Protein AF-A0A667WM12-F1 (afdb_monomer_lite)

Secondary structure (DSSP, 8-state):
----EE-SHHHHHHH-TT-STT--HHHHHHHIIIIIEEE-TTS-EEESS-GGGTGGG-EE-S-TT--SSEEEEEE----TTT-GGGGGS-HHHHHHHHHHTSTTS---TTTT-EEEEEEEETTT-EEEEEEEEEB-TTSTT-B-STT-EEEPHHHHHHHH-TT--HHHHHHHTTHHHHHHHHT-HHHHHHHHHHHHHTTS-S---SS-SSHHHHHHHHHHHHHHGGGSSS---------------------------

Structure (mmCIF, N/CA/C/O backbone):
data_AF-A0A667WM12-F1
#
_entry.id   AF-A0A667WM12-F1
#
loop_
_atom_site.group_PDB
_atom_site.id
_atom_site.type_symbol
_atom_site.label_atom_id
_atom_site.label_alt_id
_atom_site.label_comp_id
_atom_site.label_asym_id
_atom_site.label_entity_id
_atom_site.label_seq_id
_atom_site.pdbx_PDB_ins_code
_atom_site.Cartn_x
_atom_site.Cartn_y
_atom_site.Cartn_z
_atom_site.occupancy
_atom_site.B_iso_or_equiv
_atom_site.auth_seq_id
_atom_site.auth_comp_id
_atom_site.auth_asym_id
_atom_site.auth_atom_id
_atom_site.pdbx_PDB_model_num
ATOM 1 N N . MET A 1 1 ? 10.759 -12.864 5.464 1.00 50.34 1 MET A N 1
ATOM 2 C CA . MET A 1 1 ? 10.911 -12.256 6.802 1.00 50.34 1 MET A CA 1
ATOM 3 C C . MET A 1 1 ? 10.414 -10.830 6.685 1.00 50.34 1 MET A C 1
ATOM 5 O O . MET A 1 1 ? 10.682 -10.219 5.665 1.00 50.34 1 MET A O 1
ATOM 9 N N . VAL A 1 2 ? 9.627 -10.354 7.649 1.00 63.41 2 VAL A N 1
ATOM 10 C CA . VAL A 1 2 ? 9.179 -8.954 7.708 1.00 63.41 2 VAL A CA 1
ATOM 11 C C . VAL A 1 2 ? 10.311 -8.162 8.347 1.00 63.41 2 VAL A C 1
ATOM 13 O O . VAL A 1 2 ? 10.732 -8.513 9.447 1.00 63.41 2 VAL A O 1
ATOM 16 N N . GLN A 1 3 ? 10.837 -7.152 7.656 1.00 63.81 3 GLN A N 1
ATOM 17 C CA . GLN A 1 3 ? 12.026 -6.439 8.124 1.00 63.81 3 GLN A CA 1
ATOM 18 C C . GLN A 1 3 ? 11.693 -5.501 9.295 1.00 63.81 3 GLN A C 1
ATOM 20 O O . GLN A 1 3 ? 12.422 -5.446 10.283 1.00 63.81 3 GLN A O 1
ATOM 25 N N . CYS A 1 4 ? 10.563 -4.794 9.205 1.00 82.75 4 CYS A N 1
ATOM 26 C CA . CYS A 1 4 ? 10.023 -3.952 10.272 1.00 82.75 4 CYS A CA 1
ATOM 27 C C . CYS A 1 4 ? 8.549 -3.599 10.009 1.00 82.75 4 CYS A C 1
ATOM 29 O O . CYS A 1 4 ? 8.031 -3.816 8.909 1.00 82.75 4 CYS A O 1
ATOM 31 N N . GLN A 1 5 ? 7.878 -3.048 11.023 1.00 94.12 5 GLN A N 1
ATOM 32 C CA . GLN A 1 5 ? 6.532 -2.495 10.894 1.00 94.12 5 GLN A CA 1
ATOM 33 C C . GLN A 1 5 ? 6.601 -0.977 10.640 1.00 94.12 5 GLN A C 1
ATOM 35 O O . GLN A 1 5 ? 7.230 -0.224 11.392 1.00 94.12 5 GLN A O 1
ATOM 40 N N . LEU A 1 6 ? 5.940 -0.515 9.582 1.00 96.81 6 LEU A N 1
ATOM 41 C CA . LEU A 1 6 ? 5.808 0.890 9.211 1.00 96.81 6 LEU A CA 1
ATOM 42 C C . LEU A 1 6 ? 4.579 1.478 9.904 1.00 96.81 6 LEU A C 1
ATOM 44 O O . LEU A 1 6 ? 3.446 1.112 9.592 1.00 96.81 6 LEU A O 1
ATOM 48 N N . SER A 1 7 ? 4.810 2.406 10.832 1.00 97.19 7 SER A N 1
ATOM 49 C CA . SER A 1 7 ? 3.745 2.993 11.660 1.00 97.19 7 SER A CA 1
ATOM 50 C C . SER A 1 7 ? 3.591 4.499 11.521 1.00 97.19 7 SER A C 1
ATOM 52 O O . SER A 1 7 ? 2.591 5.053 11.969 1.00 97.19 7 SER A O 1
ATOM 54 N N . THR A 1 8 ? 4.549 5.159 10.876 1.00 97.75 8 THR A N 1
ATOM 55 C CA . THR A 1 8 ? 4.556 6.604 10.645 1.00 97.75 8 THR A CA 1
ATOM 56 C C . THR A 1 8 ? 5.011 6.904 9.219 1.00 97.75 8 THR A C 1
ATOM 58 O O . THR A 1 8 ? 5.618 6.060 8.552 1.00 97.75 8 THR A O 1
ATOM 61 N N . LEU A 1 9 ? 4.734 8.124 8.752 1.00 97.94 9 LEU A N 1
ATOM 62 C CA . LEU A 1 9 ? 5.224 8.610 7.459 1.00 97.94 9 LEU A CA 1
ATOM 63 C C . LEU A 1 9 ? 6.762 8.620 7.403 1.00 97.94 9 LEU A C 1
ATOM 65 O O . LEU A 1 9 ? 7.332 8.296 6.368 1.00 97.94 9 LEU A O 1
ATOM 69 N N . GLU A 1 10 ? 7.433 8.896 8.522 1.00 97.19 10 GLU A N 1
ATOM 70 C CA . GLU A 1 10 ? 8.897 8.866 8.631 1.00 97.19 10 GLU A CA 1
ATOM 71 C C . GLU A 1 10 ? 9.466 7.444 8.502 1.00 97.19 10 GLU A C 1
ATOM 73 O O . GLU A 1 10 ? 10.469 7.240 7.816 1.00 97.19 10 GLU A O 1
ATOM 78 N N . HIS A 1 11 ? 8.809 6.431 9.087 1.00 96.56 11 HIS A N 1
ATOM 79 C CA . HIS A 1 11 ? 9.212 5.031 8.897 1.00 96.56 11 HIS A CA 1
ATOM 80 C C . HIS A 1 11 ? 9.092 4.632 7.423 1.00 96.56 11 HIS A C 1
ATOM 82 O O . HIS A 1 11 ? 10.013 4.040 6.860 1.00 96.56 11 HIS A O 1
ATOM 88 N N . LEU A 1 12 ? 7.979 4.999 6.777 1.00 97.38 12 LEU A N 1
ATOM 89 C CA . LEU A 1 12 ? 7.776 4.762 5.349 1.00 97.38 12 LEU A CA 1
ATOM 90 C C . LEU A 1 12 ? 8.846 5.480 4.509 1.00 97.38 12 LEU A C 1
ATOM 92 O O . LEU A 1 12 ? 9.458 4.872 3.631 1.00 97.38 12 LEU A O 1
ATOM 96 N N . GLN A 1 13 ? 9.144 6.741 4.819 1.00 95.94 13 GLN A N 1
ATOM 97 C CA . GLN A 1 13 ? 10.199 7.508 4.158 1.00 95.94 13 GLN A CA 1
ATOM 98 C C . GLN A 1 13 ? 11.601 6.926 4.403 1.00 95.94 13 GLN A C 1
ATOM 100 O O . GLN A 1 13 ? 12.470 7.030 3.540 1.00 95.94 13 GLN A O 1
ATOM 105 N N . SER A 1 14 ? 11.854 6.290 5.537 1.00 94.38 14 SER A N 1
ATOM 106 C CA . SER A 1 14 ? 13.154 5.671 5.811 1.00 94.38 14 SER A CA 1
ATOM 107 C C . SER A 1 14 ? 13.295 4.307 5.130 1.00 94.38 14 SER A C 1
ATOM 109 O O . SER A 1 14 ? 14.393 3.940 4.730 1.00 94.38 14 SER A O 1
ATOM 111 N N . SER A 1 15 ? 12.184 3.591 4.918 1.00 94.56 15 SER A N 1
ATOM 112 C CA . SER A 1 15 ? 12.176 2.255 4.297 1.00 94.56 15 SER A CA 1
ATOM 113 C C . SER A 1 15 ? 12.616 2.225 2.829 1.00 94.56 15 SER A C 1
ATOM 115 O O . SER A 1 15 ? 12.950 1.173 2.306 1.00 94.56 15 SER A O 1
ATOM 117 N N . GLY A 1 16 ? 12.573 3.358 2.123 1.00 93.62 16 GLY A N 1
ATOM 118 C CA . GLY A 1 16 ? 12.861 3.387 0.683 1.00 93.62 16 GLY A CA 1
ATOM 119 C C . GLY A 1 16 ? 11.720 2.885 -0.214 1.00 93.62 16 GLY A C 1
ATOM 120 O O . GLY A 1 16 ? 11.806 3.068 -1.427 1.00 93.62 16 GLY A O 1
ATOM 121 N N . PHE A 1 17 ? 10.634 2.335 0.345 1.00 95.31 17 PHE A N 1
ATOM 122 C CA . PHE A 1 17 ? 9.534 1.763 -0.438 1.00 95.31 17 PHE A CA 1
ATOM 123 C C . PHE A 1 17 ? 8.975 2.741 -1.484 1.00 95.31 17 PHE A C 1
ATOM 125 O O . PHE A 1 17 ? 8.823 3.941 -1.225 1.00 95.31 17 PHE A O 1
ATOM 132 N N . GLY A 1 18 ? 8.693 2.219 -2.684 1.00 94.00 18 GLY A N 1
ATOM 133 C CA . GLY A 1 18 ? 8.166 2.983 -3.811 1.00 94.00 18 GLY A CA 1
ATOM 134 C C . GLY A 1 18 ? 9.090 4.091 -4.322 1.00 94.00 18 GLY A C 1
ATOM 135 O O . GLY A 1 18 ? 8.627 4.968 -5.042 1.00 94.00 18 GLY A O 1
ATOM 136 N N . ARG A 1 19 ? 10.375 4.098 -3.946 1.00 92.69 19 ARG A N 1
ATOM 137 C CA . ARG A 1 19 ? 11.383 5.060 -4.414 1.00 92.69 19 ARG A CA 1
ATOM 138 C C . ARG A 1 19 ? 12.635 4.344 -4.927 1.00 92.69 19 ARG A C 1
ATOM 140 O O . ARG A 1 19 ? 12.909 3.215 -4.522 1.00 92.69 19 ARG A O 1
ATOM 147 N N . PRO A 1 20 ? 13.417 4.992 -5.805 1.00 90.31 20 PRO A N 1
ATOM 148 C CA . PRO A 1 20 ? 13.164 6.291 -6.450 1.00 90.31 20 PRO A CA 1
ATOM 149 C C . PRO A 1 20 ? 12.090 6.206 -7.560 1.00 90.31 20 PRO A C 1
ATOM 151 O O . PRO A 1 20 ? 11.712 5.101 -7.949 1.00 90.31 20 PRO A O 1
ATOM 154 N N . PRO A 1 21 ? 11.610 7.340 -8.116 1.00 85.69 21 PRO A N 1
ATOM 155 C CA . PRO A 1 21 ? 10.862 7.328 -9.378 1.00 85.69 21 PRO A CA 1
ATOM 156 C C . PRO A 1 21 ? 11.654 6.563 -10.451 1.00 85.69 21 PRO A C 1
ATOM 158 O O . PRO A 1 21 ? 12.885 6.663 -10.456 1.00 85.69 21 PRO A O 1
ATOM 161 N N . PRO A 1 22 ? 11.007 5.828 -11.370 1.00 88.44 22 PRO A N 1
ATOM 162 C CA . PRO A 1 22 ? 9.574 5.823 -11.705 1.00 88.44 22 PRO A CA 1
ATOM 163 C C . PRO A 1 22 ? 8.701 4.815 -10.930 1.00 88.44 22 PRO A C 1
ATOM 165 O O . PRO A 1 22 ? 7.579 4.533 -11.345 1.00 88.44 22 PRO A O 1
ATOM 168 N N . ARG A 1 23 ? 9.193 4.252 -9.821 1.00 92.12 23 ARG A N 1
ATOM 169 C CA . ARG A 1 23 ? 8.455 3.278 -9.001 1.00 92.12 23 ARG A CA 1
ATOM 170 C C . ARG A 1 23 ? 7.100 3.804 -8.542 1.00 92.12 23 ARG A C 1
ATOM 172 O O . ARG A 1 23 ? 7.001 4.954 -8.126 1.00 92.12 23 ARG A O 1
ATOM 179 N N . HIS A 1 24 ? 6.071 2.966 -8.591 1.00 95.00 24 HIS A N 1
ATOM 180 C CA . HIS A 1 24 ? 4.692 3.376 -8.314 1.00 95.00 24 HIS A CA 1
ATOM 181 C C . HIS A 1 24 ? 4.210 3.040 -6.893 1.00 95.00 24 HIS A C 1
ATOM 183 O O . HIS A 1 24 ? 3.070 3.345 -6.540 1.00 95.00 24 HIS A O 1
ATOM 189 N N . GLY A 1 25 ? 5.049 2.405 -6.064 1.00 97.06 25 GLY A N 1
ATOM 190 C CA . GLY A 1 25 ? 4.644 1.875 -4.759 1.00 97.06 25 GLY A CA 1
ATOM 191 C C . GLY A 1 25 ? 4.040 2.899 -3.804 1.00 97.06 25 GLY A C 1
ATOM 192 O O . GLY A 1 25 ? 3.052 2.598 -3.137 1.00 97.06 25 GLY A O 1
ATOM 193 N N . LEU A 1 26 ? 4.567 4.127 -3.762 1.00 98.00 26 LEU A N 1
ATOM 194 C CA . LEU A 1 26 ? 4.008 5.176 -2.903 1.00 98.00 26 LEU A CA 1
ATOM 195 C C . LEU A 1 26 ? 2.604 5.580 -3.359 1.00 98.00 26 LEU A C 1
ATOM 197 O O . LEU A 1 26 ? 1.691 5.667 -2.540 1.00 98.00 26 LEU A O 1
ATOM 201 N N . GLN A 1 27 ? 2.412 5.779 -4.661 1.00 98.25 27 GLN A N 1
ATOM 202 C CA . GLN A 1 27 ? 1.109 6.078 -5.248 1.00 98.25 27 GLN A CA 1
ATOM 203 C C . GLN A 1 27 ? 0.116 4.937 -5.012 1.00 98.25 27 GLN A C 1
ATOM 205 O O . GLN A 1 27 ? -1.037 5.194 -4.663 1.00 98.25 27 GLN A O 1
ATOM 210 N N . LEU A 1 28 ? 0.569 3.687 -5.155 1.00 98.62 28 LEU A N 1
ATOM 211 C CA . LEU A 1 28 ? -0.232 2.494 -4.898 1.00 98.62 28 LEU A CA 1
ATOM 212 C C . LEU A 1 28 ? -0.675 2.416 -3.432 1.00 98.62 28 LEU A C 1
ATOM 214 O O . LEU A 1 28 ? -1.854 2.203 -3.171 1.00 98.62 28 LEU A O 1
ATOM 218 N N . LEU A 1 29 ? 0.237 2.629 -2.478 1.00 98.69 29 LEU A N 1
ATOM 219 C CA . LEU A 1 29 ? -0.079 2.614 -1.047 1.00 98.69 29 LEU A CA 1
ATOM 220 C C . LEU A 1 29 ? -1.025 3.751 -0.656 1.00 98.69 29 LEU A C 1
ATOM 222 O O . LEU A 1 29 ? -1.948 3.538 0.128 1.00 98.69 29 LEU A O 1
ATOM 226 N N . PHE A 1 30 ? -0.827 4.940 -1.224 1.00 98.62 30 PHE A N 1
ATOM 227 C CA . PHE A 1 30 ? -1.714 6.077 -1.001 1.00 98.62 30 PHE A CA 1
ATOM 228 C C . PHE A 1 30 ? -3.133 5.792 -1.509 1.00 98.62 30 PHE A C 1
ATOM 230 O O . PHE A 1 30 ? -4.102 5.992 -0.775 1.00 98.62 30 PHE A O 1
ATOM 237 N N . TRP A 1 31 ? -3.258 5.270 -2.736 1.00 98.62 31 TRP A N 1
ATOM 238 C CA . TRP A 1 31 ? -4.541 4.830 -3.287 1.00 98.62 31 TRP A CA 1
ATOM 239 C C . TRP A 1 31 ? -5.181 3.750 -2.414 1.00 98.62 31 TRP A C 1
ATOM 241 O O . TRP A 1 31 ? -6.349 3.873 -2.049 1.00 98.62 31 TRP A O 1
ATOM 251 N N . PHE A 1 32 ? -4.411 2.725 -2.047 1.00 98.69 32 PHE A N 1
ATOM 252 C CA . PHE A 1 32 ? -4.890 1.616 -1.236 1.00 98.69 32 PHE A CA 1
ATOM 253 C C . PHE A 1 32 ? -5.472 2.123 0.087 1.00 98.69 32 PHE A C 1
ATOM 255 O O . PHE A 1 32 ? -6.625 1.840 0.404 1.00 98.69 32 PHE A O 1
ATOM 262 N N . ALA A 1 33 ? -4.717 2.948 0.816 1.00 98.38 33 ALA A N 1
ATOM 263 C CA . ALA A 1 33 ? -5.146 3.482 2.100 1.00 98.38 33 ALA A CA 1
ATOM 264 C C . ALA A 1 33 ? -6.389 4.380 1.992 1.00 98.38 33 ALA A C 1
ATOM 266 O O . ALA A 1 33 ? -7.248 4.312 2.864 1.00 98.38 33 ALA A O 1
ATOM 267 N N . LYS A 1 34 ? -6.507 5.220 0.954 1.00 97.50 34 LYS A N 1
ATOM 268 C CA . LYS A 1 34 ? -7.632 6.168 0.833 1.00 97.50 34 LYS A CA 1
ATOM 269 C C . LYS A 1 34 ? -8.886 5.605 0.163 1.00 97.50 34 LYS A C 1
ATOM 271 O O . LYS A 1 34 ? -9.961 6.155 0.384 1.00 97.50 34 LYS A O 1
ATOM 276 N N . HIS A 1 35 ? -8.760 4.583 -0.680 1.00 96.94 35 HIS A N 1
ATOM 277 C CA . HIS A 1 35 ? -9.855 4.146 -1.557 1.00 96.94 35 HIS A CA 1
ATOM 278 C C . HIS A 1 35 ? -10.141 2.648 -1.528 1.00 96.94 35 HIS A C 1
ATOM 280 O O . HIS A 1 35 ? -11.154 2.229 -2.082 1.00 96.94 35 HIS A O 1
ATOM 286 N N . CYS A 1 36 ? -9.257 1.841 -0.943 1.00 97.38 36 CYS A N 1
ATOM 287 C CA . CYS A 1 36 ? -9.359 0.386 -1.018 1.00 97.38 36 CYS A CA 1
ATOM 288 C C . CYS A 1 36 ? -9.677 -0.282 0.315 1.00 97.38 36 CYS A C 1
ATOM 290 O O . CYS A 1 36 ? -10.117 -1.437 0.336 1.00 97.38 36 CYS A O 1
ATOM 292 N N . VAL A 1 37 ? -9.437 0.429 1.416 1.00 97.81 37 VAL A N 1
ATOM 293 C CA . VAL A 1 37 ? -9.746 -0.030 2.763 1.00 97.81 37 VAL A CA 1
ATOM 294 C C . VAL A 1 37 ? -10.407 1.065 3.583 1.00 97.81 37 VAL A C 1
ATOM 296 O O . VAL A 1 37 ? -10.005 2.229 3.535 1.00 97.81 37 VAL A O 1
ATOM 299 N N . THR A 1 38 ? -11.351 0.647 4.415 1.00 97.44 38 THR A N 1
ATOM 300 C CA . THR A 1 38 ? -11.939 1.456 5.476 1.00 97.44 38 THR A CA 1
ATOM 301 C C . THR A 1 38 ? -11.314 1.053 6.811 1.00 97.44 38 THR A C 1
ATOM 303 O O . THR A 1 38 ? -11.198 -0.135 7.122 1.00 97.44 38 THR A O 1
ATOM 306 N N . LEU A 1 39 ? -10.866 2.046 7.587 1.00 96.62 39 LEU A N 1
ATOM 307 C CA . LEU A 1 39 ? -10.351 1.846 8.941 1.00 96.62 39 LEU A CA 1
ATOM 308 C C . LEU A 1 39 ? -11.471 2.092 9.949 1.00 96.62 39 LEU A C 1
ATOM 310 O O . LEU A 1 39 ? -11.893 3.226 10.166 1.00 96.62 39 LEU A O 1
ATOM 314 N N . GLU A 1 40 ? -11.923 1.017 10.578 1.00 94.69 40 GLU A N 1
ATOM 315 C CA . GLU A 1 40 ? -13.005 1.038 11.553 1.00 94.69 40 GLU A CA 1
ATOM 316 C C . GLU A 1 40 ? -12.548 1.588 12.914 1.00 94.69 40 GLU A C 1
ATOM 318 O O . GLU A 1 40 ? -11.358 1.621 13.249 1.00 94.69 40 GLU A O 1
ATOM 323 N N . PHE A 1 41 ? -13.510 1.975 13.758 1.00 90.06 41 PHE A N 1
ATOM 324 C CA . PHE A 1 41 ? -13.243 2.544 15.090 1.00 90.06 41 PHE A CA 1
ATOM 325 C C . PHE A 1 41 ? -12.436 1.622 16.017 1.00 90.06 41 PHE A C 1
ATOM 327 O O . PHE A 1 41 ? -11.729 2.094 16.905 1.00 90.06 41 PHE A O 1
ATOM 334 N N . ASN A 1 42 ? -12.528 0.308 15.815 1.00 90.88 42 ASN A N 1
ATOM 335 C CA . ASN A 1 42 ? -11.775 -0.704 16.559 1.00 90.88 42 ASN A CA 1
ATOM 336 C C . ASN A 1 42 ? -10.371 -0.973 15.973 1.00 90.88 42 ASN A C 1
ATOM 338 O O . ASN A 1 42 ? -9.740 -1.957 16.353 1.00 90.88 42 ASN A O 1
ATOM 342 N N . ASN A 1 43 ? -9.892 -0.133 15.049 1.00 88.69 43 ASN A N 1
ATOM 343 C CA . ASN A 1 43 ? -8.658 -0.299 14.275 1.00 88.69 43 ASN A CA 1
ATOM 344 C C . ASN A 1 43 ? -8.638 -1.512 13.329 1.00 88.69 43 ASN A C 1
ATOM 346 O O . ASN A 1 43 ? -7.569 -1.840 12.811 1.00 88.69 43 ASN A O 1
ATOM 350 N N . SER A 1 44 ? -9.773 -2.176 13.094 1.00 93.62 44 SER A N 1
ATOM 351 C CA . SER A 1 44 ? -9.854 -3.207 12.057 1.00 93.62 44 SER A CA 1
ATOM 352 C C . SER A 1 44 ? -9.934 -2.568 10.674 1.00 93.62 44 SER A C 1
ATOM 354 O O . SER A 1 44 ? -10.492 -1.483 10.505 1.00 93.62 44 SER A O 1
ATOM 356 N N . LEU A 1 45 ? -9.334 -3.231 9.690 1.00 97.06 45 LEU A N 1
ATOM 357 C CA . LEU A 1 45 ? -9.393 -2.822 8.295 1.00 97.06 45 LEU A CA 1
ATOM 358 C C . LEU A 1 45 ? -10.398 -3.708 7.565 1.00 97.06 45 LEU A C 1
ATOM 360 O O . LEU A 1 45 ? -10.399 -4.926 7.743 1.00 97.06 45 LEU A O 1
ATOM 364 N N . VAL A 1 46 ? -11.226 -3.106 6.722 1.00 96.94 46 VAL A N 1
ATOM 365 C CA . VAL A 1 46 ? -12.163 -3.819 5.847 1.00 96.94 46 VAL A CA 1
ATOM 366 C C . VAL A 1 46 ? -11.885 -3.402 4.413 1.00 96.94 46 VAL A C 1
ATOM 368 O O . VAL A 1 46 ? -11.699 -2.218 4.144 1.00 96.94 46 VAL A O 1
ATOM 371 N N . SER A 1 47 ? -11.799 -4.365 3.493 1.00 96.44 47 SER A N 1
ATOM 372 C CA . SER A 1 47 ? -11.538 -4.063 2.085 1.00 96.44 47 SER A CA 1
ATOM 373 C C . SER A 1 47 ? -12.808 -3.678 1.326 1.00 96.44 47 SER A C 1
ATOM 375 O O . SER A 1 47 ? -13.769 -4.447 1.272 1.00 96.44 47 SER A O 1
ATOM 377 N N . ASP A 1 48 ? -12.748 -2.533 0.648 1.00 96.06 48 ASP A N 1
ATOM 378 C CA . ASP A 1 48 ? -13.792 -2.016 -0.245 1.00 96.06 48 ASP A CA 1
ATOM 379 C C . ASP A 1 48 ? -13.561 -2.418 -1.715 1.00 96.06 48 ASP A C 1
ATOM 38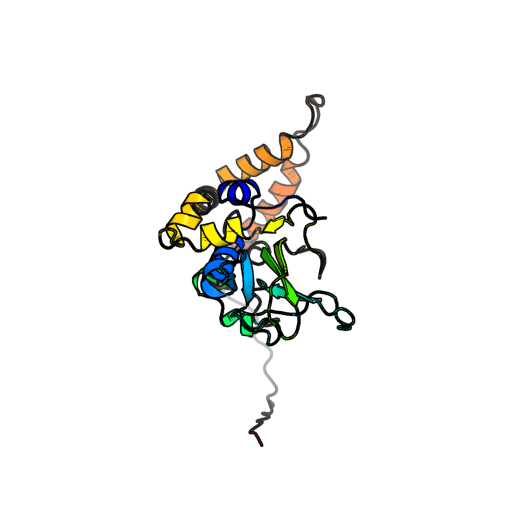1 O O . ASP A 1 48 ? -14.471 -2.374 -2.543 1.00 96.06 48 ASP A O 1
ATOM 385 N N . CYS A 1 49 ? -12.345 -2.859 -2.050 1.00 93.75 49 CYS A N 1
ATOM 386 C CA . CYS A 1 49 ? -11.931 -3.176 -3.419 1.00 93.75 49 CYS A CA 1
ATOM 387 C C . CYS A 1 49 ? -12.422 -4.517 -3.967 1.00 93.75 49 CYS A C 1
ATOM 389 O O . CYS A 1 49 ? -12.284 -4.732 -5.164 1.00 93.75 49 CYS A O 1
ATOM 391 N N . GLN A 1 50 ? -12.957 -5.419 -3.141 1.00 92.88 50 GLN A N 1
ATOM 392 C CA . GLN A 1 50 ? -13.305 -6.798 -3.535 1.00 92.88 50 GLN A CA 1
ATOM 393 C C . GLN A 1 50 ? -12.121 -7.576 -4.162 1.00 92.88 50 GLN A C 1
ATOM 395 O O . GLN A 1 50 ? -12.178 -7.948 -5.340 1.00 92.88 50 GLN A O 1
ATOM 400 N N . PRO A 1 51 ? -11.028 -7.815 -3.409 1.00 94.19 51 PRO A N 1
ATOM 401 C CA . PRO A 1 51 ? -9.845 -8.528 -3.903 1.00 94.19 51 PRO A CA 1
ATOM 402 C C . PRO A 1 51 ? -10.158 -9.908 -4.496 1.00 94.19 51 PRO A C 1
ATOM 404 O O . PRO A 1 51 ? -9.530 -10.321 -5.468 1.00 94.19 51 PRO A O 1
ATOM 407 N N . GLU A 1 52 ? -11.167 -10.593 -3.953 1.00 92.12 52 GLU A N 1
ATOM 408 C CA . GLU A 1 52 ? -11.625 -11.907 -4.404 1.00 92.12 52 GLU A CA 1
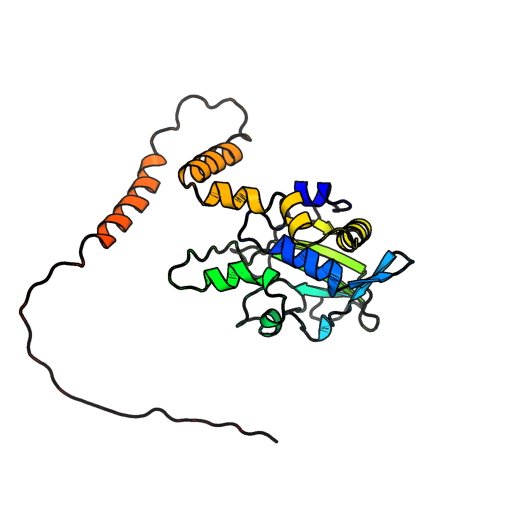ATOM 409 C C . GLU A 1 52 ? -12.159 -11.917 -5.844 1.00 92.12 52 GLU A C 1
ATOM 411 O O . GLU A 1 52 ? -12.096 -12.944 -6.513 1.00 92.12 52 GLU A O 1
ATOM 416 N N . ASN A 1 53 ? -12.620 -10.766 -6.343 1.00 93.19 53 ASN A N 1
ATOM 417 C CA . ASN A 1 53 ? -13.128 -10.605 -7.707 1.00 93.19 53 ASN A CA 1
ATOM 418 C C . ASN A 1 53 ? -12.036 -10.159 -8.695 1.00 93.19 53 ASN A C 1
ATOM 420 O O . ASN A 1 53 ? -12.322 -9.882 -9.858 1.00 93.19 53 ASN A O 1
ATOM 424 N N . GLY A 1 54 ? -10.789 -10.029 -8.233 1.00 94.25 54 GLY A N 1
ATOM 425 C CA . GLY A 1 54 ? -9.661 -9.566 -9.037 1.00 94.25 54 GLY A CA 1
ATOM 426 C C . GLY A 1 54 ? -9.732 -8.097 -9.463 1.00 94.25 54 GLY A C 1
ATOM 427 O O . GLY A 1 54 ? -8.997 -7.665 -10.355 1.00 94.25 54 GLY A O 1
ATOM 428 N N . CYS A 1 55 ? -10.604 -7.305 -8.833 1.00 96.62 55 CYS A N 1
ATOM 429 C CA . CYS A 1 55 ? -10.713 -5.865 -9.056 1.00 96.62 55 CYS A CA 1
ATOM 430 C C . CYS A 1 55 ? -9.344 -5.185 -8.942 1.00 96.62 55 CYS A C 1
ATOM 432 O O . CYS A 1 55 ? -8.506 -5.603 -8.152 1.00 96.62 55 CYS A O 1
ATOM 434 N N . TYR A 1 56 ? -9.093 -4.138 -9.729 1.00 97.75 56 TYR A N 1
ATOM 435 C CA . TYR A 1 56 ? -7.817 -3.399 -9.725 1.00 97.75 56 TYR A CA 1
ATOM 436 C C . TYR A 1 56 ? -6.552 -4.251 -9.973 1.00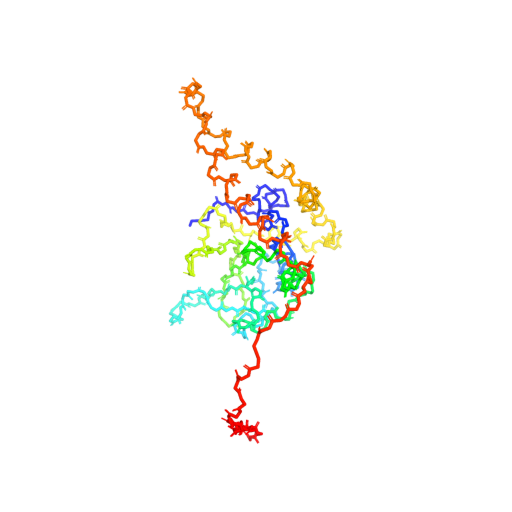 97.75 56 TYR A C 1
ATOM 438 O O . TYR A 1 56 ? -5.442 -3.769 -9.757 1.00 97.75 56 TYR A O 1
ATOM 446 N N . GLY A 1 57 ? -6.702 -5.502 -10.427 1.00 96.44 57 GLY A N 1
ATOM 447 C CA . GLY A 1 57 ? -5.594 -6.435 -10.633 1.00 96.44 57 GLY A CA 1
ATOM 448 C C . GLY A 1 57 ? -5.213 -7.252 -9.397 1.00 96.44 57 GLY A C 1
ATOM 449 O O . GLY A 1 57 ? -4.127 -7.841 -9.374 1.00 96.44 57 GLY A O 1
ATOM 450 N N . PHE A 1 58 ? -6.075 -7.297 -8.374 1.00 96.75 58 PHE A N 1
ATOM 451 C CA . PHE A 1 58 ? -5.892 -8.223 -7.261 1.00 96.75 58 PHE A CA 1
ATOM 452 C C . PHE A 1 58 ? -5.843 -9.676 -7.760 1.00 96.75 58 PHE A C 1
ATOM 454 O O . PHE A 1 58 ? -6.545 -10.058 -8.694 1.00 96.75 58 PHE A O 1
ATOM 461 N N . HIS A 1 59 ? -5.007 -10.501 -7.142 1.00 93.81 59 HIS A N 1
ATOM 462 C CA . HIS A 1 59 ? -4.960 -11.939 -7.404 1.00 93.81 59 HIS A CA 1
ATOM 463 C C . HIS A 1 59 ? -4.470 -12.702 -6.177 1.00 93.81 59 HIS A C 1
ATOM 465 O O . HIS A 1 59 ? -3.795 -12.139 -5.314 1.00 93.81 59 HIS A O 1
ATOM 471 N N . LEU A 1 60 ? -4.828 -13.984 -6.101 1.00 91.38 60 LEU A N 1
ATOM 472 C CA . LEU A 1 60 ? -4.414 -14.875 -5.020 1.00 91.38 60 LEU A CA 1
ATOM 473 C C . LEU A 1 60 ? -2.888 -15.024 -4.990 1.00 91.38 60 LEU A C 1
ATOM 475 O O . LEU A 1 60 ? -2.241 -15.270 -6.008 1.00 91.38 60 LEU A O 1
ATOM 479 N N . PHE A 1 61 ? -2.326 -14.905 -3.794 1.00 85.75 61 PHE A N 1
ATOM 480 C CA . PHE A 1 61 ? -0.914 -15.085 -3.505 1.00 85.75 61 PHE A CA 1
ATOM 481 C C . PHE A 1 61 ? -0.750 -16.111 -2.381 1.00 85.75 61 PHE A C 1
ATOM 483 O O . PHE A 1 61 ? -0.837 -15.780 -1.209 1.00 85.75 61 PHE A O 1
ATOM 490 N N . GLY A 1 62 ? -0.476 -17.371 -2.714 1.00 78.19 62 GLY A N 1
ATOM 491 C CA . GLY A 1 62 ? -0.413 -18.428 -1.698 1.00 78.19 62 GLY A CA 1
ATOM 492 C C . GLY A 1 62 ? -1.796 -18.815 -1.157 1.00 78.19 62 GLY A C 1
ATOM 493 O O . GLY A 1 62 ? -2.815 -18.320 -1.628 1.00 78.19 62 GLY A O 1
ATOM 494 N N . ASN A 1 63 ? -1.824 -19.776 -0.223 1.00 71.50 63 ASN A N 1
ATOM 495 C CA . ASN A 1 63 ? -3.045 -20.485 0.208 1.00 71.50 63 ASN A CA 1
ATOM 496 C C . ASN A 1 63 ? -3.963 -20.870 -0.977 1.00 71.50 63 ASN A C 1
ATOM 498 O O . ASN A 1 63 ? -5.177 -20.719 -0.914 1.00 71.50 63 ASN A O 1
ATOM 502 N N . ILE A 1 64 ? -3.357 -21.337 -2.076 1.00 70.25 64 ILE A N 1
ATOM 503 C CA . ILE A 1 64 ? -4.033 -21.591 -3.363 1.00 70.25 64 ILE A CA 1
ATOM 504 C C . ILE A 1 64 ? -5.096 -22.687 -3.224 1.00 70.25 64 ILE A C 1
ATOM 506 O O . ILE A 1 64 ? -6.103 -22.674 -3.916 1.00 70.25 64 ILE A O 1
ATOM 510 N N . GLU A 1 65 ? -4.869 -23.630 -2.313 1.00 70.69 65 GLU A N 1
ATOM 511 C CA . GLU A 1 65 ? -5.798 -24.719 -2.011 1.00 70.69 65 GLU A CA 1
ATOM 512 C C . GLU A 1 65 ? -6.967 -24.272 -1.110 1.00 70.69 65 GLU A C 1
ATOM 514 O O . GLU A 1 65 ? -7.806 -25.096 -0.761 1.00 70.69 65 GLU A O 1
ATOM 519 N N . GLU A 1 66 ? -7.003 -22.994 -0.699 1.00 68.12 66 GLU A N 1
ATOM 520 C CA . GLU A 1 66 ? -8.027 -22.386 0.170 1.00 68.12 66 GLU A CA 1
ATOM 521 C C . GLU A 1 66 ? -8.254 -23.147 1.490 1.00 68.12 66 GLU A C 1
ATOM 523 O O . GLU A 1 66 ? -9.294 -23.036 2.137 1.00 68.12 66 GLU A O 1
ATOM 528 N N . LEU A 1 67 ? -7.250 -23.916 1.926 1.00 73.00 67 LEU A N 1
ATOM 529 C CA . LEU A 1 67 ? -7.339 -24.764 3.117 1.00 73.00 67 LEU A CA 1
ATOM 530 C C . LEU A 1 67 ? -7.422 -23.948 4.406 1.00 73.00 67 LEU A C 1
ATOM 532 O O . LEU A 1 67 ? -7.934 -24.428 5.419 1.00 73.00 67 LEU A O 1
ATOM 536 N N . LEU A 1 68 ? -6.888 -22.726 4.386 1.00 76.69 68 LEU A N 1
ATOM 537 C CA . LEU A 1 68 ? -6.949 -21.808 5.515 1.00 76.69 68 LEU A CA 1
ATOM 538 C C . LEU A 1 68 ? -8.076 -20.784 5.319 1.00 76.69 68 LEU A C 1
ATOM 540 O O . LEU A 1 68 ? -8.259 -20.287 4.209 1.00 76.69 68 LEU A O 1
ATOM 544 N N . PRO A 1 69 ? -8.768 -20.372 6.401 1.00 76.94 69 PRO A N 1
ATOM 545 C CA . PRO A 1 69 ? -9.834 -19.361 6.344 1.00 76.94 69 PRO A CA 1
ATOM 546 C C . PRO A 1 69 ? -9.330 -17.951 5.976 1.00 76.94 69 PRO A C 1
ATOM 548 O O . PRO A 1 69 ? -10.125 -17.020 5.824 1.00 76.94 69 PRO A O 1
ATOM 551 N N . LEU A 1 70 ? -8.009 -17.790 5.882 1.00 85.19 70 LEU A N 1
ATOM 552 C CA . LEU A 1 70 ? -7.316 -16.565 5.524 1.00 85.19 70 LEU A CA 1
ATOM 553 C C . LEU A 1 70 ? -6.707 -16.732 4.130 1.00 85.19 70 LEU A C 1
ATOM 555 O O . LEU A 1 70 ? -5.828 -17.570 3.928 1.00 85.19 70 LEU A O 1
ATOM 559 N N . ALA A 1 71 ? -7.163 -15.929 3.177 1.00 90.75 71 ALA A N 1
ATOM 560 C CA . ALA A 1 71 ? -6.596 -15.871 1.838 1.00 90.75 71 ALA A CA 1
ATOM 561 C C . ALA A 1 71 ? -5.661 -14.667 1.732 1.00 90.75 71 ALA A C 1
ATOM 563 O O . ALA A 1 71 ? -5.904 -13.622 2.331 1.00 90.75 71 ALA A O 1
ATOM 564 N N . TYR A 1 72 ? -4.586 -14.806 0.970 1.00 92.88 72 TYR A N 1
ATOM 565 C CA . TYR A 1 72 ? -3.656 -13.713 0.729 1.00 92.88 72 TYR A CA 1
ATOM 566 C C . TYR A 1 72 ? -3.859 -13.216 -0.695 1.00 92.88 72 TYR A C 1
ATOM 568 O O . TYR A 1 72 ? -3.866 -14.006 -1.637 1.00 92.88 72 TYR A O 1
ATOM 576 N N . TYR A 1 73 ? -4.028 -11.909 -0.845 1.00 94.62 73 TYR A N 1
ATOM 577 C CA . TYR A 1 73 ? -4.209 -11.260 -2.137 1.00 94.62 73 TYR A CA 1
ATOM 578 C C . TYR A 1 73 ? -3.102 -10.251 -2.375 1.00 94.62 73 TYR A C 1
ATOM 580 O O . TYR A 1 73 ? -2.636 -9.591 -1.448 1.00 94.62 73 TYR A O 1
ATOM 588 N N . LEU A 1 74 ? -2.706 -10.115 -3.631 1.00 95.00 74 LEU A N 1
ATOM 589 C CA . LEU A 1 74 ? -1.654 -9.216 -4.068 1.00 95.00 74 LEU A CA 1
ATOM 590 C C . LEU A 1 74 ? -2.192 -8.231 -5.106 1.00 95.00 74 LEU A C 1
ATOM 592 O O . LEU A 1 74 ? -2.945 -8.629 -5.988 1.00 95.00 74 LEU A O 1
ATOM 596 N N . VAL A 1 75 ? -1.757 -6.970 -5.038 1.00 97.38 75 VAL A N 1
ATOM 597 C CA . VAL A 1 75 ? -1.996 -5.928 -6.055 1.00 97.38 75 VAL A CA 1
ATOM 598 C C . VAL A 1 75 ? -0.718 -5.141 -6.347 1.00 97.38 75 VAL A C 1
ATOM 600 O O . VAL A 1 75 ? 0.226 -5.143 -5.554 1.00 97.38 75 VAL A O 1
ATOM 603 N N . GLY A 1 76 ? -0.682 -4.463 -7.495 1.00 95.56 76 GLY A N 1
ATOM 604 C CA . GLY A 1 76 ? 0.434 -3.605 -7.912 1.00 95.56 76 GLY A CA 1
ATOM 605 C C . GLY A 1 76 ? 1.186 -4.104 -9.141 1.00 95.56 76 GLY A C 1
ATOM 606 O O . GLY A 1 76 ? 2.117 -3.451 -9.585 1.00 95.56 76 GLY A O 1
ATOM 607 N N . ASN A 1 77 ? 0.800 -5.239 -9.732 1.00 93.75 77 ASN A N 1
ATOM 608 C CA . ASN A 1 77 ? 1.314 -5.579 -11.055 1.00 93.75 77 ASN A CA 1
ATOM 609 C C . ASN A 1 77 ? 0.546 -4.791 -12.124 1.00 93.75 77 ASN A C 1
ATOM 611 O O . ASN A 1 77 ? -0.625 -5.062 -12.386 1.00 93.75 77 ASN A O 1
ATOM 615 N N . LEU A 1 78 ? 1.220 -3.830 -12.747 1.00 93.06 78 LEU A N 1
ATOM 616 C CA . LEU A 1 78 ? 0.639 -2.927 -13.738 1.00 93.06 78 LEU A CA 1
ATOM 617 C C . LEU A 1 78 ? 0.520 -3.533 -15.145 1.00 93.06 78 LEU A C 1
ATOM 619 O O . LEU A 1 78 ? -0.050 -2.896 -16.028 1.00 93.06 78 LEU A O 1
ATOM 623 N N . ASN A 1 79 ? 1.024 -4.752 -15.366 1.00 89.12 79 ASN A N 1
ATOM 624 C CA . ASN A 1 79 ? 0.901 -5.433 -16.650 1.00 89.12 79 ASN A CA 1
ATOM 625 C C . ASN A 1 79 ? -0.563 -5.839 -16.901 1.00 89.12 79 ASN A C 1
ATOM 627 O O . ASN A 1 79 ? -1.052 -6.823 -16.342 1.00 89.12 79 ASN A O 1
ATOM 631 N N . THR A 1 80 ? -1.238 -5.103 -17.784 1.00 90.25 80 THR A N 1
ATOM 632 C CA . THR A 1 80 ? -2.644 -5.319 -18.151 1.00 90.25 80 THR A CA 1
ATOM 633 C C . THR A 1 80 ? -2.877 -6.522 -19.060 1.00 90.25 80 THR A C 1
ATOM 635 O O . THR A 1 80 ? -4.014 -6.954 -19.200 1.00 90.25 80 THR A O 1
ATOM 638 N N . GLU A 1 81 ? -1.839 -7.084 -19.681 1.00 89.44 81 GLU A N 1
ATOM 639 C CA . GLU A 1 81 ? -1.969 -8.351 -20.412 1.00 89.44 81 GLU A CA 1
ATOM 640 C C . GLU A 1 81 ? -2.135 -9.518 -19.434 1.00 89.44 81 GLU A C 1
ATOM 642 O O . GLU A 1 81 ? -2.941 -10.414 -19.662 1.00 89.44 81 GLU A O 1
ATOM 647 N N . THR A 1 82 ? -1.395 -9.486 -18.318 1.00 89.12 82 THR A N 1
ATOM 648 C CA . THR A 1 82 ? -1.487 -10.517 -17.269 1.00 89.12 82 THR A CA 1
ATOM 649 C C . THR A 1 82 ? -2.656 -10.256 -16.320 1.00 89.12 82 THR A C 1
ATOM 651 O O . THR A 1 82 ? -3.380 -11.181 -15.962 1.00 89.12 82 THR A O 1
ATOM 654 N N . TYR A 1 83 ? -2.861 -8.996 -15.927 1.00 92.50 83 TYR A N 1
ATOM 655 C CA . TYR A 1 83 ? -3.911 -8.572 -15.002 1.00 92.50 83 TYR A CA 1
ATOM 656 C C . TYR A 1 83 ? -4.732 -7.432 -15.622 1.00 92.50 83 TYR A C 1
ATOM 658 O O . TYR A 1 83 ? -4.496 -6.262 -15.316 1.00 92.50 83 TYR A O 1
ATOM 666 N N . PRO A 1 84 ? -5.722 -7.735 -16.485 1.00 94.44 84 PRO A N 1
ATOM 667 C CA . PRO A 1 84 ? -6.490 -6.712 -17.205 1.00 94.44 84 PRO A CA 1
ATOM 668 C C . PRO A 1 84 ? -7.144 -5.667 -16.298 1.00 94.44 84 PRO A C 1
ATOM 670 O O . PRO A 1 84 ? -7.162 -4.480 -16.620 1.00 94.44 84 PRO A O 1
ATOM 673 N N . ALA A 1 85 ? -7.615 -6.083 -15.121 1.00 96.69 85 ALA A N 1
ATOM 674 C CA . ALA A 1 85 ? -8.236 -5.195 -14.145 1.00 96.69 85 ALA A CA 1
ATOM 675 C C . ALA A 1 85 ? -7.268 -4.160 -13.537 1.00 96.69 85 ALA A C 1
ATOM 677 O O . ALA A 1 85 ? -7.741 -3.165 -12.986 1.00 96.69 85 ALA A O 1
ATOM 678 N N . SER A 1 86 ? -5.944 -4.315 -13.681 1.00 95.12 86 SER A N 1
ATOM 679 C CA . SER A 1 86 ? -4.965 -3.280 -13.308 1.00 95.12 86 SER A CA 1
ATOM 680 C C . SER A 1 86 ? -5.154 -1.983 -14.103 1.00 95.12 86 SER A C 1
ATOM 682 O O . SER A 1 86 ? -4.756 -0.918 -13.637 1.00 95.12 86 SER A O 1
ATOM 684 N N . ALA A 1 87 ? -5.828 -2.032 -15.261 1.00 93.88 87 ALA A N 1
ATOM 685 C CA . ALA A 1 87 ? -6.228 -0.841 -16.011 1.00 93.88 87 ALA A CA 1
ATOM 686 C C . ALA A 1 87 ? -7.191 0.075 -15.228 1.00 93.88 87 ALA A C 1
ATOM 688 O O . ALA A 1 87 ? -7.278 1.265 -15.527 1.00 93.88 87 ALA A O 1
ATOM 689 N N . ASN A 1 88 ? -7.882 -0.462 -14.214 1.00 96.69 88 ASN A N 1
ATOM 690 C CA . ASN A 1 88 ? -8.811 0.285 -13.365 1.00 96.69 88 ASN A CA 1
ATOM 691 C C . ASN A 1 88 ? -8.113 1.015 -12.206 1.00 96.69 88 ASN A C 1
ATOM 693 O O . ASN A 1 88 ? -8.768 1.763 -11.479 1.00 96.69 88 ASN A O 1
ATOM 697 N N . LEU A 1 89 ? -6.804 0.812 -12.003 1.00 97.62 89 LEU A N 1
ATOM 698 C CA . LEU A 1 89 ? -6.039 1.605 -11.041 1.00 97.62 89 LEU A CA 1
ATOM 699 C C . LEU A 1 89 ? -6.035 3.088 -11.456 1.00 97.62 89 LEU A C 1
ATOM 701 O O . LEU A 1 89 ? -6.020 3.398 -12.654 1.00 97.62 89 LEU A O 1
ATOM 705 N N . PRO A 1 90 ? -6.013 4.030 -10.494 1.00 97.44 90 PRO A N 1
ATOM 706 C CA . PRO A 1 90 ? -5.988 5.449 -10.818 1.00 97.44 90 PRO A CA 1
ATOM 707 C C . PRO A 1 90 ? -4.820 5.816 -11.732 1.00 97.44 90 PRO A C 1
ATOM 709 O O . PRO A 1 90 ? -3.717 5.280 -11.609 1.00 97.44 90 PRO A O 1
ATOM 712 N N . ALA A 1 91 ? -5.038 6.802 -12.607 1.00 95.25 91 ALA A N 1
ATOM 713 C CA . ALA A 1 91 ? -4.032 7.224 -13.578 1.00 95.25 91 ALA A CA 1
ATOM 714 C C . ALA A 1 91 ? -2.680 7.552 -12.925 1.00 95.25 91 ALA A C 1
ATOM 716 O O . ALA A 1 91 ? -1.662 7.081 -13.422 1.00 95.25 91 ALA A O 1
ATOM 717 N N . TYR A 1 92 ? -2.682 8.237 -11.775 1.00 95.06 92 TYR A N 1
ATOM 718 C CA . TYR A 1 92 ? -1.472 8.607 -11.030 1.00 95.06 92 TYR A CA 1
ATOM 719 C C . TYR A 1 92 ? -0.678 7.410 -10.473 1.00 95.06 92 TYR A C 1
ATOM 721 O O . TYR A 1 92 ? 0.504 7.552 -10.182 1.00 95.06 92 TYR A O 1
ATOM 729 N N . VAL A 1 93 ? -1.295 6.232 -10.321 1.00 96.69 93 VAL A N 1
ATOM 730 C CA . VAL A 1 93 ? -0.589 4.995 -9.938 1.00 96.69 93 VAL A CA 1
ATOM 731 C C . VAL A 1 93 ? 0.150 4.421 -11.144 1.00 96.69 93 VAL A C 1
ATOM 733 O O . VAL A 1 93 ? 1.265 3.933 -11.031 1.00 96.69 93 VAL A O 1
ATOM 736 N N . THR A 1 94 ? -0.461 4.503 -12.323 1.00 92.44 94 THR A N 1
ATOM 737 C CA . THR A 1 94 ? 0.041 3.848 -13.542 1.00 92.44 94 THR A CA 1
ATOM 738 C C . THR A 1 94 ? 0.814 4.775 -14.484 1.00 92.44 94 THR A C 1
ATOM 740 O O . THR A 1 94 ? 1.278 4.332 -15.530 1.00 92.44 94 THR A O 1
ATOM 743 N N . GLU A 1 95 ? 0.914 6.064 -14.155 1.00 87.50 95 GLU A N 1
ATOM 744 C CA . GLU A 1 95 ? 1.362 7.128 -15.060 1.00 87.50 95 GLU A CA 1
ATOM 745 C C . GLU A 1 95 ? 2.728 6.825 -15.678 1.00 87.50 95 GLU A C 1
ATOM 747 O O . GLU A 1 95 ? 2.848 6.747 -16.901 1.00 87.50 95 GLU A O 1
ATOM 752 N N . TYR A 1 96 ? 3.738 6.570 -14.842 1.00 82.19 96 TYR A N 1
ATOM 753 C CA . TYR A 1 96 ? 5.088 6.291 -15.328 1.00 82.19 96 TYR A CA 1
ATOM 754 C C . TYR A 1 96 ? 5.177 4.997 -16.137 1.00 82.19 96 TYR A C 1
ATOM 756 O O . TYR A 1 96 ? 5.886 4.972 -17.137 1.00 82.19 96 TYR A O 1
ATOM 764 N N . TYR A 1 97 ? 4.413 3.970 -15.762 1.00 82.81 97 TYR A N 1
ATOM 765 C CA . TYR A 1 97 ? 4.366 2.704 -16.493 1.00 82.81 97 TYR A CA 1
ATOM 766 C C . TYR A 1 97 ? 3.738 2.859 -17.888 1.00 82.81 97 TYR A C 1
ATOM 768 O O . TYR A 1 97 ? 4.178 2.268 -18.866 1.00 82.81 97 TYR A O 1
ATOM 776 N N . ARG A 1 98 ? 2.714 3.709 -18.036 1.00 74.81 98 ARG A N 1
ATOM 777 C CA . ARG A 1 98 ? 2.147 3.992 -19.366 1.00 74.81 98 ARG A CA 1
ATOM 778 C C . ARG A 1 98 ? 3.103 4.801 -20.231 1.00 74.81 98 ARG A C 1
ATOM 780 O O . ARG A 1 98 ? 3.193 4.548 -21.428 1.00 74.81 98 ARG A O 1
ATOM 787 N N . LEU A 1 99 ? 3.807 5.763 -19.634 1.00 66.94 99 LEU A N 1
ATOM 788 C CA . LEU A 1 99 ? 4.837 6.536 -20.329 1.00 66.94 99 LEU A CA 1
ATOM 789 C C . LEU A 1 99 ? 6.006 5.646 -20.771 1.00 66.94 99 LEU A C 1
ATOM 791 O O . LEU A 1 99 ? 6.576 5.899 -21.829 1.00 66.94 99 LEU A O 1
ATOM 795 N N . SER A 1 100 ? 6.324 4.609 -19.989 1.00 61.78 100 SER A N 1
ATOM 796 C CA . SER A 1 100 ? 7.403 3.656 -20.255 1.00 61.78 100 SER A CA 1
ATOM 797 C C . SER A 1 100 ? 7.069 2.610 -21.337 1.00 61.78 100 SER A C 1
ATOM 799 O O . SER A 1 100 ? 7.966 1.969 -21.880 1.00 61.78 100 SER A O 1
ATOM 801 N N . ASN A 1 101 ? 5.790 2.479 -21.710 1.00 58.62 101 ASN A N 1
ATOM 802 C CA . ASN A 1 101 ? 5.325 1.674 -22.848 1.00 58.62 101 ASN A CA 1
ATOM 803 C C . ASN A 1 101 ? 5.402 2.426 -24.194 1.00 58.62 101 ASN A C 1
ATOM 805 O O . ASN A 1 101 ? 4.953 1.919 -25.223 1.00 58.62 101 ASN A O 1
ATOM 809 N N . ASN A 1 102 ? 5.971 3.637 -24.211 1.00 56.41 102 ASN A N 1
ATOM 810 C CA . ASN A 1 102 ? 6.378 4.301 -25.444 1.00 56.41 102 ASN A CA 1
ATOM 811 C C . ASN A 1 102 ? 7.679 3.643 -25.960 1.00 56.41 102 ASN A C 1
ATOM 813 O O . ASN A 1 102 ? 8.641 3.579 -25.191 1.00 56.41 102 ASN A O 1
ATOM 817 N N . PRO A 1 103 ? 7.757 3.198 -27.230 1.00 52.25 103 PRO A N 1
ATOM 818 C CA . PRO A 1 103 ? 8.962 2.583 -27.800 1.00 52.25 103 PRO A CA 1
ATOM 819 C C . PRO A 1 103 ? 10.227 3.459 -27.728 1.00 52.25 103 PRO A C 1
ATOM 821 O O . PRO A 1 103 ? 11.330 2.917 -27.764 1.00 52.25 103 PRO A O 1
ATOM 824 N N . ASP A 1 104 ? 10.083 4.781 -27.578 1.00 50.44 104 ASP A N 1
ATOM 825 C CA . ASP A 1 104 ? 11.201 5.725 -27.414 1.00 50.44 104 ASP A CA 1
ATOM 826 C C . ASP A 1 104 ? 11.578 5.992 -25.945 1.00 50.44 104 ASP A C 1
ATOM 828 O O . ASP A 1 104 ? 12.553 6.691 -25.654 1.00 50.44 104 ASP A O 1
ATOM 832 N N . SER A 1 105 ? 10.801 5.475 -24.993 1.00 52.25 105 SER A N 1
ATOM 833 C CA . SER A 1 105 ? 11.077 5.637 -23.569 1.00 52.25 105 SER A CA 1
ATOM 834 C C . SER A 1 105 ? 12.010 4.540 -23.063 1.00 52.25 105 SER A C 1
ATOM 836 O O . SER A 1 105 ? 11.969 3.391 -23.503 1.00 52.25 105 SER A O 1
ATOM 838 N N . VAL A 1 106 ? 12.865 4.881 -22.099 1.00 51.62 106 VAL A N 1
ATOM 839 C CA . VAL A 1 106 ? 13.610 3.869 -21.349 1.00 51.62 106 VAL A CA 1
ATOM 840 C C . VAL A 1 106 ? 12.604 3.152 -20.451 1.00 51.62 106 VAL A C 1
ATOM 842 O O . VAL A 1 106 ? 12.335 3.609 -19.341 1.00 51.62 106 VAL A O 1
ATOM 845 N N . THR A 1 107 ? 12.035 2.041 -20.924 1.00 52.06 107 THR A N 1
ATOM 846 C CA . THR A 1 107 ? 11.287 1.121 -20.066 1.00 52.06 107 THR A CA 1
ATOM 847 C C . THR A 1 107 ? 12.235 0.604 -18.994 1.00 52.06 107 THR A C 1
ATOM 849 O O . THR A 1 107 ? 13.147 -0.180 -19.265 1.00 52.06 107 THR A O 1
ATOM 852 N N . THR A 1 108 ? 12.076 1.081 -17.762 1.00 59.09 108 THR A N 1
ATOM 853 C CA . THR A 1 108 ? 12.861 0.570 -16.645 1.00 59.09 108 THR A CA 1
ATOM 854 C C . THR A 1 108 ? 12.125 -0.617 -16.057 1.00 59.09 108 THR A C 1
ATOM 856 O O . THR A 1 108 ? 11.023 -0.439 -15.556 1.00 59.09 108 THR A O 1
ATOM 859 N N . LEU A 1 109 ? 12.766 -1.787 -15.999 1.00 63.91 109 LEU A N 1
ATOM 860 C CA . LEU A 1 109 ? 12.250 -2.977 -15.294 1.00 63.91 109 LEU A CA 1
ATOM 861 C C . LEU A 1 109 ? 11.851 -2.703 -13.825 1.00 63.91 109 LEU A C 1
ATOM 863 O O . LEU A 1 109 ? 11.213 -3.531 -13.183 1.00 63.91 109 LEU A O 1
ATOM 867 N N . TYR A 1 110 ? 12.244 -1.541 -13.300 1.00 73.94 110 TYR A N 1
ATOM 868 C CA . TYR A 1 110 ? 12.031 -1.089 -11.938 1.00 73.94 110 TYR A CA 1
ATOM 869 C C . TYR A 1 110 ? 10.687 -0.374 -11.702 1.00 73.94 110 TYR A C 1
ATOM 871 O O . TYR A 1 110 ? 10.308 -0.214 -10.548 1.00 73.94 110 TYR A O 1
ATOM 879 N N . ASP A 1 111 ? 9.957 0.070 -12.735 1.00 82.25 111 ASP A N 1
ATOM 880 C CA . ASP A 1 111 ? 8.720 0.858 -12.554 1.00 82.25 111 ASP A CA 1
ATOM 881 C C . ASP A 1 111 ? 7.543 0.028 -12.012 1.00 82.25 111 ASP A C 1
ATOM 883 O O . ASP A 1 111 ? 6.701 0.546 -11.280 1.00 82.25 111 ASP A O 1
ATOM 887 N N . ASN A 1 112 ? 7.527 -1.273 -12.300 1.00 89.44 112 ASN A N 1
ATOM 888 C CA . ASN A 1 112 ? 6.480 -2.219 -11.933 1.00 89.44 112 ASN A CA 1
ATOM 889 C C . ASN A 1 112 ? 6.950 -3.248 -10.883 1.00 89.44 112 ASN A C 1
ATOM 891 O O . ASN A 1 112 ? 6.585 -4.425 -10.954 1.00 89.44 112 ASN A O 1
ATOM 895 N N . LEU A 1 113 ? 7.768 -2.838 -9.907 1.00 90.69 113 LEU A N 1
ATOM 896 C CA . LEU A 1 113 ? 8.244 -3.729 -8.834 1.00 90.69 113 LEU A CA 1
ATOM 897 C C . LEU A 1 113 ? 7.336 -3.764 -7.611 1.00 90.69 113 LEU A C 1
ATOM 899 O O . LEU A 1 113 ? 7.227 -4.800 -6.965 1.00 90.69 113 LEU A O 1
ATOM 903 N N . ASP A 1 114 ? 6.719 -2.641 -7.269 1.00 95.56 114 ASP A N 1
ATOM 904 C CA . ASP A 1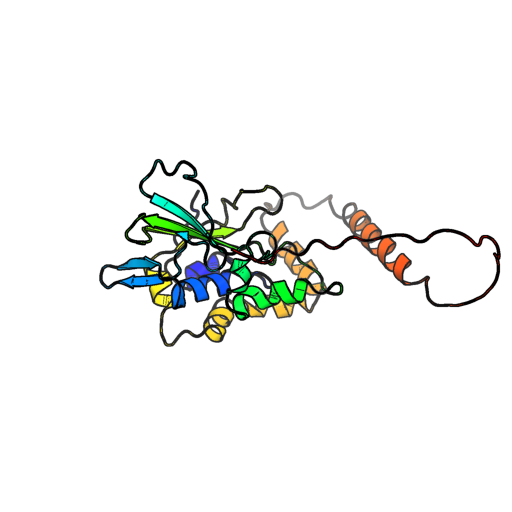 114 ? 6.046 -2.484 -5.985 1.00 95.56 114 ASP A CA 1
ATOM 905 C C . ASP A 1 114 ? 4.762 -3.303 -5.885 1.00 95.56 114 ASP A C 1
ATOM 907 O O . ASP A 1 114 ? 3.990 -3.410 -6.840 1.00 95.56 114 ASP A O 1
ATOM 911 N N . ARG A 1 115 ? 4.526 -3.891 -4.714 1.00 96.31 115 ARG A N 1
ATOM 912 C CA . ARG A 1 115 ? 3.362 -4.730 -4.435 1.00 96.31 115 ARG A CA 1
ATOM 913 C C . ARG A 1 115 ? 2.802 -4.428 -3.060 1.00 96.31 115 ARG A C 1
ATOM 915 O O . ARG A 1 115 ? 3.547 -4.146 -2.122 1.00 96.31 115 ARG A O 1
ATOM 922 N N . ILE A 1 116 ? 1.487 -4.563 -2.947 1.00 97.81 116 ILE A N 1
ATOM 923 C CA . ILE A 1 116 ? 0.793 -4.656 -1.666 1.00 97.81 116 ILE A CA 1
ATOM 924 C C . ILE A 1 116 ? 0.238 -6.068 -1.553 1.00 97.81 116 ILE A C 1
ATOM 926 O O . ILE A 1 116 ? -0.441 -6.536 -2.465 1.00 97.81 116 ILE A O 1
ATOM 930 N N . ILE A 1 117 ? 0.532 -6.732 -0.440 1.00 96.19 117 ILE A N 1
ATOM 931 C CA . ILE A 1 117 ? -0.027 -8.036 -0.088 1.00 96.19 117 ILE A CA 1
ATOM 932 C C . ILE A 1 117 ? -0.928 -7.833 1.120 1.00 96.19 117 ILE A C 1
ATOM 934 O O . ILE A 1 117 ? -0.506 -7.255 2.117 1.00 96.19 117 ILE A O 1
ATOM 938 N N . ILE A 1 118 ? -2.156 -8.325 1.051 1.00 96.38 118 ILE A N 1
ATOM 939 C CA . ILE A 1 118 ? -3.094 -8.305 2.169 1.00 96.38 118 ILE A CA 1
ATOM 940 C C . ILE A 1 118 ? -3.463 -9.724 2.553 1.00 96.38 118 ILE A C 1
ATOM 942 O O . ILE A 1 118 ? -3.608 -10.585 1.687 1.00 96.38 118 ILE A O 1
ATOM 946 N N . SER A 1 119 ? -3.650 -9.959 3.844 1.00 94.56 119 SER A N 1
ATOM 947 C CA . SER A 1 119 ? -4.373 -11.133 4.310 1.00 94.56 119 SER A CA 1
ATOM 948 C C . SER A 1 119 ? -5.836 -10.763 4.532 1.00 94.56 119 SER A C 1
ATOM 950 O O . SER A 1 119 ? -6.147 -9.754 5.163 1.00 94.56 119 SER A O 1
ATOM 952 N N . LEU A 1 120 ? -6.739 -11.553 3.962 1.00 93.31 120 LEU A N 1
ATOM 953 C CA . LEU A 1 120 ? -8.168 -11.287 3.903 1.00 93.31 120 LEU A CA 1
ATOM 954 C C . LEU A 1 120 ? -8.932 -12.472 4.487 1.00 93.31 120 LEU A C 1
ATOM 956 O O . LEU A 1 120 ? -8.800 -13.611 4.030 1.00 93.31 120 LEU A O 1
ATOM 960 N N . ARG A 1 121 ? -9.764 -12.200 5.490 1.00 91.94 121 ARG A N 1
ATOM 961 C CA . ARG A 1 121 ? -10.698 -13.184 6.026 1.00 91.94 121 ARG A CA 1
ATOM 962 C C . ARG A 1 121 ? -11.851 -13.371 5.047 1.00 91.94 121 ARG A C 1
ATOM 964 O O . ARG A 1 121 ? -12.633 -12.447 4.797 1.00 91.94 121 ARG A O 1
ATOM 971 N N . VAL A 1 122 ? -11.953 -14.580 4.504 1.00 81.69 122 VAL A N 1
ATOM 972 C CA . VAL A 1 122 ? -12.977 -14.925 3.514 1.00 81.69 122 VAL A CA 1
ATOM 973 C C . VAL A 1 122 ? -14.371 -14.744 4.126 1.00 81.69 122 VAL A C 1
ATOM 975 O O . VAL A 1 122 ? -14.612 -15.078 5.286 1.00 81.69 122 VAL A O 1
ATOM 978 N N . GLY A 1 123 ? -15.289 -14.158 3.357 1.00 84.31 123 GLY A N 1
ATOM 979 C CA . GLY A 1 123 ? -16.676 -13.909 3.762 1.00 84.31 123 GLY A CA 1
ATOM 980 C C . GLY A 1 123 ? -16.918 -12.598 4.518 1.00 84.31 123 GLY A C 1
ATOM 981 O O . GLY A 1 123 ? -17.997 -12.031 4.373 1.00 84.31 123 GLY A O 1
ATOM 982 N N . THR A 1 124 ? -15.941 -12.071 5.267 1.00 89.75 124 THR A N 1
ATOM 983 C CA . THR A 1 124 ? -16.095 -10.785 5.986 1.00 89.75 124 THR A CA 1
ATOM 984 C C . THR A 1 124 ? -15.299 -9.632 5.382 1.00 89.75 124 THR A C 1
ATOM 986 O O . THR A 1 124 ? -15.535 -8.488 5.757 1.00 89.75 124 THR A O 1
ATOM 989 N N . ARG A 1 125 ? -14.347 -9.913 4.477 1.00 92.25 125 ARG A N 1
ATOM 990 C CA . ARG A 1 125 ? -13.404 -8.934 3.892 1.00 92.25 125 ARG A CA 1
ATOM 991 C C . ARG A 1 125 ? -12.588 -8.147 4.921 1.00 92.25 125 ARG A C 1
ATOM 993 O O . ARG A 1 125 ? -12.030 -7.095 4.605 1.00 92.25 125 ARG A O 1
ATOM 1000 N N . VAL A 1 126 ? -12.497 -8.666 6.143 1.00 95.50 126 VAL A N 1
ATOM 1001 C CA . VAL A 1 126 ? -11.618 -8.109 7.169 1.00 95.50 126 VAL A CA 1
ATOM 1002 C C . VAL A 1 126 ? -10.182 -8.367 6.735 1.00 95.50 126 VAL A C 1
ATOM 1004 O O . VAL A 1 126 ? -9.807 -9.508 6.463 1.00 95.50 126 VAL A O 1
ATOM 1007 N N . VAL A 1 127 ? -9.400 -7.297 6.657 1.00 96.62 127 VAL A N 1
ATOM 1008 C CA . VAL A 1 127 ? -7.973 -7.332 6.361 1.00 96.62 127 VAL A CA 1
ATOM 1009 C C . VAL A 1 127 ? -7.224 -7.473 7.682 1.00 96.62 127 VAL A C 1
ATOM 1011 O O . VAL A 1 127 ? -7.287 -6.578 8.525 1.00 96.62 127 VAL A O 1
ATOM 1014 N N . GLU A 1 128 ? -6.536 -8.598 7.883 1.00 94.44 128 GLU A N 1
ATOM 1015 C CA . GLU A 1 128 ? -5.812 -8.854 9.139 1.00 94.44 128 GLU A CA 1
ATOM 1016 C C . GLU A 1 128 ? -4.416 -8.236 9.125 1.00 94.44 128 GLU A C 1
ATOM 1018 O O . GLU A 1 128 ? -3.971 -7.676 10.124 1.00 94.44 128 GLU A O 1
ATOM 1023 N N . THR A 1 129 ? -3.734 -8.303 7.983 1.00 94.75 129 THR A N 1
ATOM 1024 C CA . THR A 1 129 ? -2.396 -7.742 7.796 1.00 94.75 129 THR A CA 1
ATOM 1025 C C . THR A 1 129 ? -2.240 -7.141 6.407 1.00 94.75 129 THR A C 1
ATOM 1027 O O . THR A 1 129 ? -2.810 -7.627 5.428 1.00 94.75 129 THR A O 1
ATOM 1030 N N . VAL A 1 130 ? -1.441 -6.078 6.333 1.00 97.44 130 VAL A N 1
ATOM 1031 C CA . VAL A 1 130 ? -1.050 -5.407 5.092 1.00 97.44 130 VAL A CA 1
ATOM 1032 C C . VAL A 1 130 ? 0.469 -5.403 5.032 1.00 97.44 130 VAL A C 1
ATOM 1034 O O . VAL A 1 130 ? 1.126 -4.973 5.977 1.00 97.44 130 VAL A O 1
ATOM 1037 N N . TYR A 1 131 ? 1.029 -5.843 3.915 1.00 96.88 131 TYR A N 1
ATOM 1038 C CA . TYR A 1 131 ? 2.452 -5.783 3.627 1.00 96.88 131 TYR A CA 1
ATOM 1039 C C . TYR A 1 131 ? 2.698 -4.957 2.375 1.00 96.88 131 TYR A C 1
ATOM 1041 O O . TYR A 1 131 ? 1.956 -5.054 1.398 1.00 96.88 131 TYR A O 1
ATOM 1049 N N . VAL A 1 132 ? 3.778 -4.188 2.392 1.00 97.50 132 VAL A N 1
ATOM 1050 C CA . VAL A 1 132 ? 4.368 -3.579 1.200 1.00 97.50 132 VAL A CA 1
ATOM 1051 C C . VAL A 1 132 ? 5.655 -4.312 0.869 1.00 97.50 132 VAL A C 1
ATOM 1053 O O . VAL A 1 132 ? 6.414 -4.675 1.771 1.00 97.50 132 VAL A O 1
ATOM 1056 N N . THR A 1 133 ? 5.879 -4.583 -0.412 1.00 95.19 133 THR A N 1
ATOM 1057 C CA . THR A 1 133 ? 7.054 -5.329 -0.860 1.00 95.19 133 THR A CA 1
ATOM 1058 C C . THR A 1 133 ? 7.438 -5.008 -2.300 1.00 95.19 133 THR A C 1
ATOM 1060 O O . THR A 1 133 ? 6.738 -4.292 -3.015 1.00 95.19 133 THR A O 1
ATOM 1063 N N . GLU A 1 134 ? 8.562 -5.565 -2.730 1.00 92.50 134 GLU A N 1
ATOM 1064 C CA . GLU A 1 134 ? 9.092 -5.485 -4.081 1.00 92.50 134 GLU A CA 1
ATOM 1065 C C . GLU A 1 134 ? 9.104 -6.878 -4.696 1.00 92.50 134 GLU A C 1
ATOM 1067 O O . GLU A 1 134 ? 9.592 -7.834 -4.091 1.00 92.50 134 GLU A O 1
ATOM 1072 N N . HIS A 1 135 ? 8.581 -6.998 -5.908 1.00 87.56 135 HIS A N 1
ATOM 1073 C CA . HIS A 1 135 ? 8.715 -8.201 -6.708 1.00 87.56 135 HIS A CA 1
ATOM 1074 C C . HIS A 1 135 ? 10.170 -8.389 -7.155 1.00 87.56 135 HIS A C 1
ATOM 1076 O O . HIS A 1 135 ? 10.816 -7.446 -7.608 1.00 87.56 135 HIS A O 1
ATOM 1082 N N . ASP A 1 136 ? 10.680 -9.615 -7.058 1.00 79.94 136 ASP A N 1
ATOM 1083 C CA . ASP A 1 136 ? 11.984 -9.977 -7.604 1.00 79.94 136 ASP A CA 1
ATOM 1084 C C . ASP A 1 136 ? 11.893 -10.098 -9.132 1.00 79.94 136 ASP A C 1
ATOM 1086 O O . ASP A 1 136 ? 11.283 -11.021 -9.669 1.00 79.94 136 ASP A O 1
ATOM 1090 N N . MET A 1 137 ? 12.534 -9.166 -9.835 1.00 71.00 137 MET A N 1
ATOM 1091 C CA . MET A 1 137 ? 12.557 -9.122 -11.300 1.00 71.00 137 MET A CA 1
ATOM 1092 C C . MET A 1 137 ? 13.265 -10.318 -11.959 1.00 71.00 137 MET A C 1
ATOM 1094 O O . MET A 1 137 ? 13.083 -10.546 -13.153 1.00 71.00 137 MET A O 1
ATOM 1098 N N . PHE A 1 138 ? 14.086 -11.066 -11.218 1.00 70.19 138 PHE A N 1
ATOM 1099 C CA . PHE A 1 138 ? 14.845 -12.206 -11.736 1.00 70.19 138 PHE A CA 1
ATOM 1100 C C . PHE A 1 138 ? 14.195 -13.545 -11.406 1.00 70.19 138 PHE A C 1
ATOM 1102 O O . PHE A 1 138 ? 14.496 -14.545 -12.062 1.00 70.19 138 PHE A O 1
ATOM 1109 N N . VAL A 1 139 ? 13.312 -13.586 -10.405 1.00 71.12 139 VAL A N 1
ATOM 1110 C CA . VAL A 1 139 ? 12.682 -14.828 -9.965 1.00 71.12 139 VAL A CA 1
ATOM 1111 C C . VAL A 1 139 ? 11.179 -14.653 -9.802 1.00 71.12 139 VAL A C 1
ATOM 1113 O O . VAL A 1 139 ? 10.687 -14.071 -8.835 1.00 71.12 139 VAL A O 1
ATOM 1116 N N . SER A 1 140 ? 10.441 -15.239 -10.747 1.00 70.50 140 SER A N 1
ATOM 1117 C CA . SER A 1 140 ? 8.978 -15.218 -10.753 1.00 70.50 140 SER A CA 1
ATOM 1118 C C . SER A 1 140 ? 8.399 -15.695 -9.418 1.00 70.50 140 SER A C 1
ATOM 1120 O O . SER A 1 140 ? 8.854 -16.680 -8.833 1.00 70.50 140 SER A O 1
ATOM 1122 N N . GLY A 1 141 ? 7.398 -14.967 -8.925 1.00 71.25 141 GLY A N 1
ATOM 1123 C CA . GLY A 1 141 ? 6.714 -15.260 -7.667 1.00 71.25 141 GLY A CA 1
ATOM 1124 C C . GLY A 1 141 ? 7.519 -14.992 -6.390 1.00 71.25 141 GLY A C 1
ATOM 1125 O O . GLY A 1 141 ? 6.989 -15.231 -5.306 1.00 71.25 141 GLY A O 1
ATOM 1126 N N . ARG A 1 142 ? 8.764 -14.494 -6.471 1.00 81.31 142 ARG A N 1
ATOM 1127 C CA . ARG A 1 142 ? 9.533 -14.091 -5.283 1.00 81.31 142 ARG A CA 1
ATOM 1128 C C . ARG A 1 142 ? 9.386 -12.602 -4.994 1.00 81.31 142 ARG A C 1
ATOM 1130 O O . ARG A 1 142 ? 9.135 -11.782 -5.880 1.00 81.31 142 ARG A O 1
ATOM 1137 N N . PHE A 1 143 ? 9.550 -12.292 -3.715 1.00 84.31 143 PHE A N 1
ATOM 1138 C CA . PHE A 1 143 ? 9.515 -10.947 -3.160 1.00 84.31 143 PHE A CA 1
ATOM 1139 C C . PHE A 1 143 ? 10.793 -10.687 -2.379 1.00 84.31 143 PHE A C 1
ATOM 1141 O O . PHE A 1 143 ? 11.350 -11.617 -1.787 1.00 84.31 143 PHE A O 1
ATOM 1148 N N . SER A 1 144 ? 11.239 -9.433 -2.377 1.00 83.19 144 SER A N 1
ATOM 1149 C CA . SER A 1 144 ? 12.435 -9.014 -1.652 1.00 83.19 144 SER A CA 1
ATOM 1150 C C . SER A 1 144 ? 12.232 -9.232 -0.149 1.00 83.19 144 SER A C 1
ATOM 1152 O O . SER A 1 144 ? 11.395 -8.554 0.454 1.00 83.19 144 SER A O 1
ATOM 1154 N N . PRO A 1 145 ? 12.971 -10.156 0.495 1.00 77.69 145 PRO A N 1
ATOM 1155 C CA . PRO A 1 145 ? 12.854 -10.355 1.936 1.00 77.69 145 PRO A CA 1
ATOM 1156 C C . PRO A 1 145 ? 13.339 -9.127 2.712 1.00 77.69 145 PRO A C 1
ATOM 1158 O O . PRO A 1 145 ? 12.855 -8.886 3.814 1.00 77.69 145 PRO A O 1
ATOM 1161 N N . ASP A 1 146 ? 14.251 -8.351 2.125 1.00 83.12 146 ASP A N 1
ATOM 1162 C CA . ASP A 1 146 ? 14.841 -7.171 2.748 1.00 83.12 146 ASP A CA 1
ATOM 1163 C C . ASP A 1 146 ? 13.966 -5.927 2.573 1.00 83.12 146 ASP A C 1
ATOM 1165 O O . ASP A 1 146 ? 14.009 -5.046 3.416 1.00 83.12 146 ASP A O 1
ATOM 1169 N N . ASN A 1 147 ? 13.115 -5.877 1.545 1.00 87.81 147 ASN A N 1
ATOM 1170 C CA . ASN A 1 147 ? 12.222 -4.740 1.289 1.00 87.81 147 ASN A CA 1
ATOM 1171 C C . ASN A 1 147 ? 10.749 -5.098 1.535 1.00 87.81 147 ASN A C 1
ATOM 1173 O O . ASN A 1 147 ? 9.859 -4.555 0.884 1.00 87.81 147 ASN A O 1
ATOM 1177 N N . THR A 1 148 ? 10.485 -6.045 2.444 1.00 93.75 148 THR A N 1
ATOM 1178 C CA . THR A 1 148 ? 9.127 -6.409 2.870 1.00 93.75 148 THR A CA 1
ATOM 1179 C C . THR A 1 148 ? 8.839 -5.860 4.257 1.00 93.75 148 THR A C 1
ATOM 1181 O O . THR A 1 148 ? 9.472 -6.256 5.242 1.00 93.75 148 THR A O 1
ATOM 1184 N N . HIS A 1 149 ? 7.818 -5.014 4.350 1.00 95.50 149 HIS A N 1
ATOM 1185 C CA . HIS A 1 149 ? 7.423 -4.376 5.599 1.00 95.50 149 HIS A CA 1
ATOM 1186 C C . HIS A 1 149 ? 5.937 -4.548 5.862 1.00 95.50 149 HIS A C 1
ATOM 1188 O O . HIS A 1 149 ? 5.120 -4.494 4.944 1.00 95.50 149 HIS A O 1
ATOM 1194 N N . GLU A 1 150 ? 5.583 -4.719 7.129 1.00 96.81 150 GLU A N 1
ATOM 1195 C CA . GLU A 1 150 ? 4.187 -4.684 7.552 1.00 96.81 150 GLU A CA 1
ATOM 1196 C C . GLU A 1 150 ? 3.737 -3.233 7.701 1.00 96.81 150 GLU A C 1
ATOM 1198 O O . GLU A 1 150 ? 4.440 -2.421 8.296 1.00 96.81 150 GLU A O 1
ATOM 1203 N N . VAL A 1 151 ? 2.566 -2.892 7.179 1.00 98.06 151 VAL A N 1
ATOM 1204 C CA . VAL A 1 151 ? 1.960 -1.569 7.322 1.00 98.06 151 VAL A CA 1
ATOM 1205 C C . VAL A 1 151 ? 0.982 -1.614 8.484 1.00 98.06 151 VAL A C 1
ATOM 1207 O O . VAL A 1 151 ? 0.013 -2.371 8.458 1.00 98.06 151 VAL A O 1
ATOM 1210 N N . SER A 1 152 ? 1.212 -0.789 9.504 1.00 97.12 152 SER A N 1
ATOM 1211 C CA . SER A 1 152 ? 0.313 -0.759 10.652 1.00 97.12 152 SER A CA 1
ATOM 1212 C C . SER A 1 152 ? -0.951 0.066 10.373 1.00 97.12 152 SER A C 1
ATOM 1214 O O . SER A 1 152 ? -0.933 1.001 9.560 1.00 97.12 152 SER A O 1
ATOM 1216 N N . PRO A 1 153 ? -2.048 -0.185 11.113 1.00 96.94 153 PRO A N 1
ATOM 1217 C CA . PRO A 1 153 ? -3.251 0.645 11.039 1.00 96.94 153 PRO A CA 1
ATOM 1218 C C . PRO A 1 153 ? -2.995 2.129 11.345 1.00 96.94 153 PRO A C 1
ATOM 1220 O O . PRO A 1 153 ? -3.717 2.997 10.857 1.00 96.94 153 PRO A O 1
ATOM 1223 N N . ALA A 1 154 ? -1.960 2.449 12.133 1.00 97.19 154 ALA A N 1
ATOM 1224 C CA . ALA A 1 154 ? -1.584 3.832 12.423 1.00 97.19 154 ALA A CA 1
ATOM 1225 C C . ALA A 1 154 ? -1.060 4.560 11.175 1.00 97.19 154 ALA A C 1
ATOM 1227 O O . ALA A 1 154 ? -1.429 5.714 10.950 1.00 97.19 154 ALA A O 1
ATOM 1228 N N . LEU A 1 155 ? -0.272 3.880 10.333 1.00 98.06 155 LEU A N 1
ATOM 1229 C CA . LEU A 1 155 ? 0.176 4.442 9.060 1.00 98.06 155 LEU A CA 1
ATOM 1230 C C . LEU A 1 155 ? -0.997 4.604 8.083 1.00 98.06 155 LEU A C 1
ATOM 1232 O O . LEU A 1 155 ? -1.114 5.657 7.461 1.00 98.06 155 LEU A O 1
ATOM 1236 N N . ILE A 1 156 ? -1.907 3.625 7.999 1.00 98.38 156 ILE A N 1
ATOM 1237 C CA . ILE A 1 156 ? -3.130 3.759 7.184 1.00 98.38 156 ILE A CA 1
ATOM 1238 C C . ILE A 1 156 ? -3.943 4.982 7.620 1.00 98.38 156 ILE A C 1
ATOM 1240 O O . ILE A 1 156 ? -4.311 5.799 6.779 1.00 98.38 156 ILE A O 1
ATOM 1244 N N . ARG A 1 157 ? -4.142 5.181 8.930 1.00 97.50 157 ARG A N 1
ATOM 1245 C CA . ARG A 1 157 ? -4.821 6.372 9.461 1.00 97.50 157 ARG A CA 1
ATOM 1246 C C . ARG A 1 157 ? -4.130 7.671 9.051 1.00 97.50 157 ARG A C 1
ATOM 1248 O O . ARG A 1 157 ? -4.802 8.621 8.661 1.00 97.50 157 ARG A O 1
ATOM 1255 N N . ALA A 1 158 ? -2.801 7.724 9.143 1.00 97.75 158 ALA A N 1
ATOM 1256 C CA . ALA A 1 158 ? -2.037 8.902 8.741 1.00 97.75 158 ALA A CA 1
ATOM 1257 C C . ALA A 1 158 ? -2.225 9.210 7.244 1.00 97.75 158 ALA A C 1
ATOM 1259 O O . ALA A 1 158 ? -2.446 10.363 6.879 1.00 97.75 158 ALA A O 1
ATOM 1260 N N . LEU A 1 159 ? -2.214 8.180 6.391 1.00 98.25 159 LEU A N 1
ATOM 1261 C CA . LEU A 1 159 ? -2.471 8.306 4.952 1.00 98.25 159 LEU A CA 1
ATOM 1262 C C . LEU A 1 159 ? -3.917 8.729 4.646 1.00 98.25 159 LEU A C 1
ATOM 1264 O O . LEU A 1 159 ? -4.168 9.457 3.687 1.00 98.25 159 LEU A O 1
ATOM 1268 N N . GLN A 1 160 ? -4.871 8.318 5.480 1.00 97.62 160 GLN A N 1
ATOM 1269 C CA . GLN A 1 160 ? -6.277 8.701 5.365 1.00 97.62 160 GLN A CA 1
ATOM 1270 C C . GLN A 1 160 ? -6.568 10.133 5.838 1.00 97.62 160 GLN A C 1
ATOM 1272 O O . GLN A 1 160 ? -7.662 10.623 5.564 1.00 97.62 160 GLN A O 1
ATOM 1277 N N . SER A 1 161 ? -5.606 10.840 6.451 1.00 97.00 161 SER A N 1
ATOM 1278 C CA . SER A 1 161 ? -5.788 12.235 6.879 1.00 97.00 161 SER A CA 1
ATOM 1279 C C . SER A 1 161 ? -6.352 13.110 5.743 1.00 97.00 161 SER A C 1
ATOM 1281 O O . SER A 1 161 ? -5.787 13.100 4.640 1.00 97.00 161 SER A O 1
ATOM 1283 N N . PRO A 1 162 ? -7.441 13.873 5.970 1.00 94.62 162 PRO A N 1
ATOM 1284 C CA . PRO A 1 162 ? -8.027 14.754 4.956 1.00 94.62 162 PRO A CA 1
ATOM 1285 C C . PRO A 1 162 ? -7.065 15.833 4.451 1.00 94.62 162 PRO A C 1
ATOM 1287 O O . PRO A 1 162 ? -7.174 16.269 3.311 1.00 94.62 162 PRO A O 1
ATOM 1290 N N . GLU A 1 163 ? -6.116 16.241 5.292 1.00 94.25 163 GLU A N 1
ATOM 1291 C CA . GLU A 1 163 ? -5.124 17.279 4.988 1.00 94.25 163 GLU A CA 1
ATOM 1292 C C . GLU A 1 163 ? -3.964 16.756 4.130 1.00 94.25 163 GLU A C 1
ATOM 1294 O O . GLU A 1 163 ? -3.204 17.538 3.563 1.00 94.25 163 GLU A O 1
ATOM 1299 N N . LEU A 1 164 ? -3.814 15.432 4.030 1.00 97.06 164 LEU A N 1
ATOM 1300 C CA . LEU A 1 164 ? -2.740 14.807 3.273 1.00 97.06 164 LEU A CA 1
ATOM 1301 C C . LEU A 1 164 ? -3.228 14.439 1.868 1.00 97.06 164 LEU A C 1
ATOM 1303 O O . LEU A 1 164 ? -3.815 13.372 1.653 1.00 97.06 164 LEU A O 1
ATOM 1307 N N . ASP A 1 165 ? -2.972 15.326 0.907 1.00 97.38 165 ASP A N 1
ATOM 1308 C CA . ASP A 1 165 ? -3.152 15.038 -0.516 1.00 97.38 165 ASP A CA 1
ATOM 1309 C C . ASP A 1 165 ? -1.947 14.288 -1.119 1.00 97.38 165 ASP A C 1
ATOM 1311 O O . ASP A 1 165 ? -0.885 14.152 -0.503 1.00 97.38 165 ASP A O 1
ATOM 1315 N N . LEU A 1 166 ? -2.123 13.771 -2.341 1.00 97.25 166 LEU A N 1
ATOM 1316 C CA . LEU A 1 166 ? -1.106 12.962 -3.019 1.00 97.25 166 LEU A CA 1
ATOM 1317 C C . LEU A 1 166 ? 0.194 13.746 -3.252 1.00 97.25 166 LEU A C 1
ATOM 1319 O O . LEU A 1 166 ? 1.280 13.203 -3.068 1.00 97.25 166 LEU A O 1
ATOM 1323 N N . SER A 1 167 ? 0.097 15.015 -3.653 1.00 96.44 167 SER A N 1
ATOM 1324 C CA . SER A 1 167 ? 1.260 15.850 -3.978 1.00 96.44 167 SER A CA 1
ATOM 1325 C C . SER A 1 167 ? 2.107 16.128 -2.736 1.00 96.44 167 SER A C 1
ATOM 1327 O O . SER A 1 167 ? 3.331 15.956 -2.744 1.00 96.44 167 SER A O 1
ATOM 1329 N N . THR A 1 168 ? 1.442 16.492 -1.642 1.00 96.81 168 THR A N 1
ATOM 1330 C CA . THR A 1 168 ? 2.038 16.729 -0.329 1.00 96.81 168 THR A CA 1
ATOM 1331 C C . THR A 1 168 ? 2.687 15.455 0.189 1.00 96.81 168 THR A C 1
ATOM 1333 O O . THR A 1 168 ? 3.844 15.485 0.606 1.00 96.81 168 THR A O 1
ATOM 1336 N N . PHE A 1 169 ? 1.992 14.320 0.084 1.00 97.94 169 PHE A N 1
ATOM 1337 C CA . PHE A 1 169 ? 2.529 13.016 0.456 1.00 97.94 169 PHE A CA 1
ATOM 1338 C C . PHE A 1 169 ? 3.796 12.663 -0.336 1.00 97.94 169 PHE A C 1
ATOM 1340 O O . PHE A 1 169 ? 4.840 12.407 0.261 1.00 97.94 169 PHE A O 1
ATOM 1347 N N . LEU A 1 170 ? 3.752 12.702 -1.671 1.00 96.69 170 LEU A N 1
ATOM 1348 C CA . LEU A 1 170 ? 4.902 12.357 -2.515 1.00 96.69 170 LEU A CA 1
ATOM 1349 C C . LEU A 1 170 ? 6.086 13.314 -2.304 1.00 96.69 170 LEU A C 1
ATOM 1351 O O . LEU A 1 170 ? 7.242 12.882 -2.300 1.00 96.69 170 LEU A O 1
ATOM 1355 N N . THR A 1 171 ? 5.813 14.601 -2.073 1.00 95.25 171 THR A N 1
ATOM 1356 C CA . THR A 1 171 ? 6.836 15.599 -1.727 1.00 95.25 171 THR A CA 1
ATOM 1357 C C . THR A 1 171 ? 7.481 15.285 -0.383 1.00 95.25 171 THR A C 1
ATOM 1359 O O . THR A 1 171 ? 8.708 15.248 -0.296 1.00 95.25 171 THR A O 1
ATOM 1362 N N . HIS A 1 172 ? 6.677 14.991 0.642 1.00 94.94 172 HIS A N 1
ATOM 1363 C CA . HIS A 1 172 ? 7.161 14.606 1.967 1.00 94.94 172 HIS A CA 1
ATOM 1364 C C . HIS A 1 172 ? 8.019 13.339 1.903 1.00 94.94 172 HIS A C 1
ATOM 1366 O O . HIS A 1 172 ? 9.071 13.271 2.528 1.00 94.94 172 HIS A O 1
ATOM 1372 N N . MET A 1 173 ? 7.634 12.362 1.079 1.00 96.31 173 MET A N 1
ATOM 1373 C CA . MET A 1 173 ? 8.425 11.149 0.857 1.00 96.31 173 MET A CA 1
ATOM 1374 C C . MET A 1 173 ? 9.728 11.403 0.077 1.00 96.31 173 MET A C 1
ATOM 1376 O O . MET A 1 173 ? 10.529 10.486 -0.097 1.00 96.31 173 MET A O 1
ATOM 1380 N N . GLY A 1 174 ? 9.980 12.620 -0.412 1.00 94.19 174 GLY A N 1
ATOM 1381 C CA . GLY A 1 174 ? 11.152 12.940 -1.230 1.00 94.19 174 GLY A CA 1
ATOM 1382 C C . GLY A 1 174 ? 11.105 12.312 -2.626 1.00 94.19 174 GLY A C 1
ATOM 1383 O O . GLY A 1 174 ? 12.136 12.207 -3.286 1.00 94.19 174 GLY A O 1
ATOM 1384 N N . TYR A 1 175 ? 9.925 11.900 -3.099 1.00 92.38 175 TYR A N 1
ATOM 1385 C CA . TYR A 1 175 ? 9.765 11.195 -4.373 1.00 92.38 175 TYR A CA 1
ATOM 1386 C C . TYR A 1 175 ? 10.307 12.027 -5.548 1.00 92.38 175 TYR A C 1
ATOM 1388 O O . TYR A 1 175 ? 11.116 11.552 -6.341 1.00 92.38 175 TYR A O 1
ATOM 1396 N N . TYR A 1 176 ? 9.967 13.317 -5.604 1.00 86.19 176 TYR A N 1
ATOM 1397 C CA . TYR A 1 176 ? 10.394 14.217 -6.684 1.00 86.19 176 TYR A CA 1
ATOM 1398 C C . TYR A 1 176 ? 11.891 14.570 -6.674 1.00 86.19 176 TYR A C 1
ATOM 1400 O O . TYR A 1 176 ? 12.419 14.990 -7.706 1.00 86.19 176 TYR A O 1
ATOM 1408 N N . GLN A 1 177 ? 12.603 14.375 -5.559 1.00 80.94 177 GLN A N 1
ATOM 1409 C CA . GLN A 1 177 ? 14.047 14.640 -5.494 1.00 80.94 177 GLN A CA 1
ATOM 1410 C C . GLN A 1 177 ? 14.824 13.682 -6.413 1.00 80.94 177 GLN A C 1
ATOM 1412 O O . GLN A 1 177 ? 15.761 14.099 -7.095 1.00 80.94 177 GLN A O 1
ATOM 1417 N N . GLY A 1 178 ? 14.367 12.429 -6.534 1.00 61.31 178 GLY A N 1
ATOM 1418 C CA . GLY A 1 178 ? 14.958 11.439 -7.439 1.00 61.31 178 GLY A CA 1
ATOM 1419 C C . GLY A 1 178 ? 14.840 11.809 -8.922 1.00 61.31 178 GLY A C 1
ATOM 1420 O O . GLY A 1 178 ? 15.745 11.518 -9.699 1.00 61.31 178 GLY A O 1
ATOM 1421 N N . MET A 1 179 ? 13.786 12.529 -9.325 1.00 61.38 179 MET A N 1
ATOM 1422 C CA . MET A 1 179 ? 13.643 13.002 -10.711 1.00 61.38 179 MET A CA 1
ATOM 1423 C C . MET A 1 179 ? 14.631 14.115 -11.077 1.00 61.38 179 MET A C 1
ATOM 1425 O O . MET A 1 179 ? 15.042 14.202 -12.235 1.00 61.38 179 MET A O 1
ATOM 1429 N N . GLN A 1 180 ? 15.034 14.959 -10.122 1.00 51.91 180 GLN A N 1
ATOM 1430 C CA . GLN A 1 180 ? 16.054 15.981 -10.383 1.00 51.91 180 GLN A CA 1
ATOM 1431 C C . GLN A 1 180 ? 17.443 15.358 -10.577 1.00 51.91 180 GLN A C 1
ATOM 1433 O 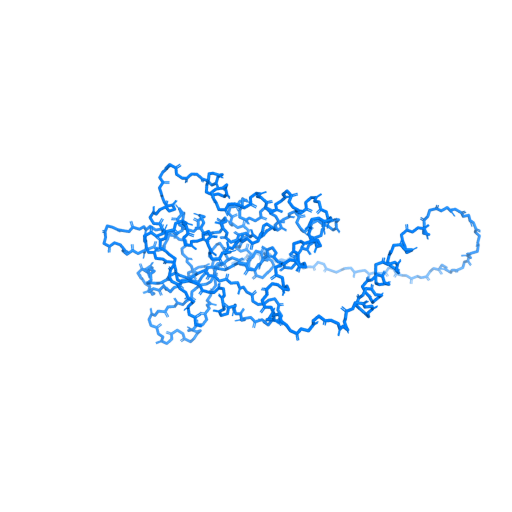O . GLN A 1 180 ? 18.202 15.814 -11.430 1.00 51.91 180 GLN A O 1
ATOM 1438 N N . VAL A 1 181 ? 17.737 14.268 -9.861 1.00 49.94 181 VAL A N 1
ATOM 1439 C CA . VAL A 1 181 ? 18.963 13.474 -10.049 1.00 49.94 181 VAL A CA 1
ATOM 1440 C C . VAL A 1 181 ? 18.914 12.687 -11.365 1.00 49.94 181 VAL A C 1
ATOM 1442 O O . VAL A 1 181 ? 19.889 12.689 -12.110 1.00 49.94 181 VAL A O 1
ATOM 1445 N N . ALA A 1 182 ? 17.769 12.086 -11.715 1.00 47.28 182 ALA A N 1
ATOM 1446 C CA . ALA A 1 182 ? 17.604 11.304 -12.946 1.00 47.28 182 ALA A CA 1
ATOM 1447 C C . ALA A 1 182 ? 17.740 12.135 -14.240 1.00 47.28 182 ALA A C 1
ATOM 1449 O O . ALA A 1 182 ? 18.167 11.621 -15.272 1.00 47.28 182 ALA A O 1
ATOM 1450 N N . ARG A 1 183 ? 17.423 13.437 -14.191 1.00 46.59 183 ARG A N 1
ATOM 1451 C CA . ARG A 1 183 ? 17.637 14.377 -15.308 1.00 46.59 183 ARG A CA 1
ATOM 1452 C C . ARG A 1 183 ? 19.096 14.820 -15.474 1.00 46.59 183 ARG A C 1
ATOM 1454 O O . ARG A 1 183 ? 19.402 15.491 -16.455 1.00 46.59 183 ARG A O 1
ATOM 1461 N N . ASN A 1 184 ? 19.992 14.446 -14.557 1.00 42.66 184 ASN A N 1
ATOM 1462 C CA . ASN A 1 184 ? 21.421 14.731 -14.644 1.00 42.66 184 ASN A CA 1
ATOM 1463 C C . ASN A 1 184 ? 22.243 13.423 -14.603 1.00 42.66 184 ASN A C 1
ATOM 1465 O O . ASN A 1 184 ? 22.622 12.963 -13.523 1.00 42.66 184 ASN A O 1
ATOM 1469 N N . PRO A 1 185 ? 22.577 12.826 -15.765 1.00 46.22 185 PRO A N 1
ATOM 1470 C CA . PRO A 1 185 ? 23.247 11.522 -15.846 1.00 46.22 185 PRO A CA 1
ATOM 1471 C C . PRO A 1 185 ? 24.580 11.450 -15.082 1.00 46.22 185 PRO A C 1
ATOM 1473 O O . PRO A 1 185 ? 24.961 10.390 -14.588 1.00 46.22 185 PRO A O 1
ATOM 1476 N N . SER A 1 186 ? 25.274 12.586 -14.942 1.00 52.28 186 SER A N 1
ATOM 1477 C CA . SER A 1 186 ? 26.531 12.689 -14.189 1.00 52.28 186 SER A CA 1
ATOM 1478 C C . SER A 1 186 ? 26.357 12.488 -12.677 1.00 52.28 186 SER A C 1
ATOM 1480 O O . SER A 1 186 ? 27.233 11.917 -12.026 1.00 52.28 186 SER A O 1
ATOM 1482 N N . ALA A 1 187 ? 25.205 12.882 -12.127 1.00 46.97 187 ALA A N 1
ATOM 1483 C CA . ALA A 1 187 ? 24.889 12.732 -10.711 1.00 46.97 187 ALA A CA 1
ATOM 1484 C C . ALA A 1 187 ? 24.503 11.285 -10.365 1.00 46.97 187 ALA A C 1
ATOM 1486 O O . ALA A 1 187 ? 24.825 10.812 -9.280 1.00 46.97 187 ALA A O 1
ATOM 1487 N N . ILE A 1 188 ? 23.879 10.562 -11.304 1.00 48.34 188 ILE A N 1
ATOM 1488 C CA . ILE A 1 188 ? 23.510 9.146 -11.146 1.00 48.34 188 ILE A CA 1
ATOM 1489 C C . ILE A 1 188 ? 24.762 8.283 -10.968 1.00 48.34 188 ILE A C 1
ATOM 1491 O O . ILE A 1 188 ? 24.832 7.495 -10.030 1.00 48.34 188 ILE A O 1
ATOM 1495 N N . ALA A 1 189 ? 25.778 8.467 -11.819 1.00 46.84 189 ALA A N 1
ATOM 1496 C CA . ALA A 1 189 ? 27.041 7.743 -11.692 1.00 46.84 189 ALA A CA 1
ATOM 1497 C C . ALA A 1 189 ? 27.689 7.997 -10.319 1.00 46.84 189 ALA A C 1
ATOM 1499 O O . ALA A 1 189 ? 28.064 7.057 -9.625 1.00 46.84 189 ALA A O 1
ATOM 1500 N N . GLN A 1 190 ? 27.747 9.255 -9.879 1.00 44.66 190 GLN A N 1
ATOM 1501 C CA . GLN A 1 190 ? 28.322 9.625 -8.582 1.00 44.66 190 GLN A CA 1
ATOM 1502 C C . GLN A 1 190 ? 27.531 9.074 -7.384 1.00 44.66 190 GLN A C 1
ATOM 1504 O O . GLN A 1 190 ? 28.146 8.645 -6.409 1.00 44.66 190 GLN A O 1
ATOM 1509 N N . TRP A 1 191 ? 26.197 9.024 -7.459 1.00 44.53 191 TRP A N 1
ATOM 1510 C CA . TRP A 1 191 ? 25.356 8.421 -6.419 1.00 44.53 191 TRP A CA 1
ATOM 1511 C C . TRP A 1 191 ? 25.546 6.903 -6.339 1.00 44.53 191 TRP A C 1
ATOM 1513 O O . TRP A 1 191 ? 25.831 6.390 -5.262 1.00 44.53 191 TRP A O 1
ATOM 1523 N N . PHE A 1 192 ? 25.494 6.183 -7.466 1.00 40.50 192 PHE A N 1
ATOM 1524 C CA . PHE A 1 192 ? 25.734 4.733 -7.488 1.00 40.50 192 PHE A CA 1
ATOM 1525 C C . PHE A 1 192 ? 27.124 4.365 -6.941 1.00 40.50 192 PHE A C 1
ATOM 1527 O O . PHE A 1 192 ? 27.243 3.414 -6.170 1.00 40.50 192 PHE A O 1
ATOM 1534 N N . PHE A 1 193 ? 28.167 5.136 -7.272 1.00 41.44 193 PHE A N 1
ATOM 1535 C CA . PHE A 1 193 ? 29.503 4.934 -6.699 1.00 41.44 193 PHE A CA 1
ATOM 1536 C C . PHE A 1 193 ? 29.572 5.287 -5.204 1.00 41.44 193 PHE A C 1
ATOM 1538 O O . PHE A 1 193 ? 30.289 4.622 -4.460 1.00 41.44 193 PHE A O 1
ATOM 1545 N N . GLY A 1 194 ? 28.825 6.294 -4.744 1.00 40.19 194 GLY A N 1
ATOM 1546 C CA . GLY A 1 194 ? 28.811 6.726 -3.346 1.00 40.19 194 GLY A CA 1
ATOM 1547 C C . GLY A 1 194 ? 28.080 5.764 -2.407 1.00 40.19 194 GLY A C 1
ATOM 1548 O O . GLY A 1 194 ? 28.584 5.473 -1.328 1.00 40.19 194 GLY A O 1
ATOM 1549 N N . THR A 1 195 ? 26.924 5.230 -2.806 1.00 47.34 195 THR A N 1
ATOM 1550 C CA . THR A 1 195 ? 26.088 4.408 -1.912 1.00 47.34 195 THR A CA 1
ATOM 1551 C C . THR A 1 195 ? 26.501 2.934 -1.893 1.00 47.34 195 THR A C 1
ATOM 1553 O O . THR A 1 195 ? 26.353 2.276 -0.868 1.00 47.34 195 THR A O 1
ATOM 1556 N N . VAL A 1 196 ? 27.070 2.406 -2.986 1.00 41.12 196 VAL A N 1
ATOM 1557 C CA . VAL A 1 196 ? 27.478 0.987 -3.075 1.00 41.12 196 VAL A CA 1
ATOM 1558 C C . VAL A 1 196 ? 28.853 0.729 -2.439 1.00 41.12 196 VAL A C 1
ATOM 1560 O O . VAL A 1 196 ? 29.104 -0.372 -1.956 1.00 41.12 196 VAL A O 1
ATOM 1563 N N . PHE A 1 197 ? 29.741 1.729 -2.366 1.00 40.50 197 PHE A N 1
ATOM 1564 C CA . PHE A 1 197 ? 31.108 1.546 -1.847 1.00 40.50 197 PHE A CA 1
ATOM 1565 C C . PHE A 1 197 ? 31.346 2.054 -0.417 1.00 40.50 197 PHE A C 1
ATOM 1567 O O . PHE A 1 197 ? 32.422 1.818 0.129 1.00 40.50 197 PHE A O 1
ATOM 1574 N N . GLN A 1 198 ? 30.370 2.693 0.235 1.00 42.28 198 GLN A N 1
ATOM 1575 C CA . GLN A 1 198 ? 30.533 3.201 1.609 1.00 42.28 198 GLN A CA 1
ATOM 1576 C C . GLN A 1 198 ? 30.308 2.155 2.719 1.00 42.28 198 GLN A C 1
ATOM 1578 O O . GLN A 1 198 ? 30.445 2.477 3.896 1.00 42.28 198 GLN A O 1
ATOM 1583 N N . GLY A 1 199 ? 30.021 0.897 2.367 1.00 36.88 199 GLY A N 1
ATOM 1584 C CA . GLY A 1 199 ? 29.885 -0.213 3.321 1.00 36.88 199 GLY A CA 1
ATOM 1585 C C . GLY A 1 199 ? 31.106 -1.134 3.448 1.00 36.88 199 GLY A C 1
ATOM 1586 O O . GLY A 1 199 ? 31.055 -2.090 4.219 1.00 36.88 199 GLY A O 1
ATOM 1587 N N . LEU A 1 200 ? 32.192 -0.901 2.703 1.00 38.53 200 LEU A N 1
ATOM 1588 C CA . LEU A 1 200 ? 33.387 -1.747 2.781 1.00 38.53 200 LEU A CA 1
ATOM 1589 C C . LEU A 1 200 ? 34.368 -1.180 3.819 1.00 38.53 200 LEU A C 1
ATOM 1591 O O . LEU A 1 200 ? 34.756 -0.016 3.704 1.00 38.53 200 LEU A O 1
ATOM 1595 N N . PRO A 1 201 ? 34.786 -1.966 4.831 1.00 32.56 201 PRO A N 1
ATOM 1596 C CA . PRO A 1 201 ? 35.726 -1.490 5.830 1.00 32.56 201 PRO A CA 1
ATOM 1597 C C . PRO A 1 201 ? 37.044 -1.081 5.169 1.00 32.56 201 PRO A C 1
ATOM 1599 O O . PRO A 1 201 ? 37.600 -1.777 4.318 1.00 32.56 201 PRO A O 1
ATOM 1602 N N . CYS A 1 202 ? 37.518 0.090 5.586 1.00 41.84 202 CYS A N 1
ATOM 1603 C CA . CYS A 1 202 ? 38.774 0.708 5.204 1.00 41.84 202 CYS A CA 1
ATOM 1604 C C . CYS A 1 202 ? 39.972 -0.212 5.479 1.00 41.84 202 CYS A C 1
ATOM 1606 O O . CYS A 1 202 ? 40.568 -0.132 6.548 1.00 41.84 202 CYS A O 1
ATOM 1608 N N . SER A 1 203 ? 40.356 -1.043 4.510 1.00 37.66 203 SER A N 1
ATOM 1609 C CA . SER A 1 203 ? 41.694 -1.654 4.453 1.00 37.66 203 SER A CA 1
ATOM 1610 C C . SER A 1 203 ? 41.963 -2.393 3.137 1.00 37.66 203 SER A C 1
ATOM 1612 O O . SER A 1 203 ? 42.472 -3.501 3.146 1.00 37.66 203 SER A O 1
ATOM 1614 N N . CYS A 1 204 ? 41.679 -1.773 1.990 1.00 34.41 204 CYS A N 1
ATOM 1615 C CA . CYS A 1 204 ? 42.254 -2.184 0.697 1.00 34.41 204 CYS A CA 1
ATOM 1616 C C . CYS A 1 204 ? 42.464 -0.961 -0.211 1.00 34.41 204 CYS A C 1
ATOM 1618 O O . CYS A 1 204 ? 42.103 -0.940 -1.386 1.00 34.41 204 CYS A O 1
ATOM 1620 N N . SER A 1 205 ? 43.042 0.102 0.348 1.00 38.62 205 SER A N 1
ATOM 1621 C CA . SER A 1 205 ? 43.637 1.163 -0.460 1.00 38.62 205 SER A CA 1
ATOM 1622 C C . SER A 1 205 ? 44.950 0.623 -1.012 1.00 38.62 205 SER A C 1
ATOM 1624 O O . SER A 1 205 ? 45.856 0.366 -0.226 1.00 38.62 205 SER A O 1
ATOM 1626 N N . LEU A 1 206 ? 45.006 0.479 -2.341 1.00 41.31 206 LEU A N 1
ATOM 1627 C CA . LEU A 1 206 ? 46.122 0.082 -3.222 1.00 41.31 206 LEU A CA 1
ATOM 1628 C C . LEU A 1 206 ? 45.846 -1.259 -3.920 1.00 41.31 206 LEU A C 1
ATOM 1630 O O . LEU A 1 206 ? 46.235 -2.302 -3.417 1.00 41.31 206 LEU A O 1
ATOM 1634 N N . MET A 1 207 ? 45.202 -1.182 -5.097 1.00 37.53 207 MET A N 1
ATOM 1635 C CA . MET A 1 207 ? 45.247 -2.135 -6.235 1.00 37.53 207 MET A CA 1
ATOM 1636 C C . MET A 1 207 ? 43.900 -2.409 -6.929 1.00 37.53 207 MET A C 1
ATOM 1638 O O . MET A 1 207 ? 43.737 -3.478 -7.485 1.00 37.53 207 MET A O 1
ATOM 1642 N N . PHE A 1 208 ? 42.946 -1.478 -7.013 1.00 39.34 208 PHE A N 1
ATOM 1643 C CA . PHE A 1 208 ? 41.873 -1.614 -8.019 1.00 39.34 208 PHE A CA 1
ATOM 1644 C C . PHE A 1 208 ? 41.357 -0.256 -8.526 1.00 39.34 208 PHE A C 1
ATOM 1646 O O . PHE A 1 208 ? 40.278 0.186 -8.144 1.00 39.34 208 PHE A O 1
ATOM 1653 N N . PRO A 1 209 ? 42.095 0.409 -9.433 1.00 40.75 209 PRO A N 1
ATOM 1654 C CA . PRO A 1 209 ? 41.413 1.199 -10.451 1.00 40.75 209 PRO A CA 1
ATOM 1655 C C . PRO A 1 209 ? 42.137 1.063 -11.792 1.00 40.75 209 PRO A C 1
ATOM 1657 O O . PRO A 1 209 ? 43.027 1.845 -12.090 1.00 40.75 209 PRO A O 1
ATOM 1660 N N . LEU A 1 210 ? 41.778 0.059 -12.598 1.00 37.88 210 LEU A N 1
ATOM 1661 C CA . LEU A 1 210 ? 42.066 0.077 -14.045 1.00 37.88 210 LEU A CA 1
ATOM 1662 C C . LEU A 1 210 ? 41.263 -0.952 -14.855 1.00 37.88 210 LEU A C 1
ATOM 1664 O O . LEU A 1 210 ? 41.101 -0.760 -16.054 1.00 37.88 210 LEU A O 1
ATOM 1668 N N . TYR A 1 211 ? 40.687 -1.991 -14.234 1.00 37.00 211 TYR A N 1
ATOM 1669 C CA . TYR A 1 211 ? 40.056 -3.077 -15.004 1.00 37.00 211 TYR A CA 1
ATOM 1670 C C . TYR A 1 211 ? 38.534 -2.973 -15.218 1.00 37.00 211 TYR A C 1
ATOM 1672 O O . TYR A 1 211 ? 38.016 -3.589 -16.142 1.00 37.00 211 TYR A O 1
ATOM 1680 N N . ILE A 1 212 ? 37.802 -2.167 -14.438 1.00 40.19 212 ILE A N 1
ATOM 1681 C CA . ILE A 1 212 ? 36.332 -2.040 -14.595 1.00 40.19 212 ILE A CA 1
ATOM 1682 C C . ILE A 1 212 ? 35.929 -0.802 -15.417 1.00 40.19 212 ILE A C 1
ATOM 1684 O O . ILE A 1 212 ? 34.813 -0.731 -15.924 1.00 40.19 212 ILE A O 1
ATOM 1688 N N . SER A 1 213 ? 36.853 0.136 -15.659 1.00 46.66 213 SER A N 1
ATOM 1689 C CA . SER A 1 213 ? 36.573 1.279 -16.539 1.00 46.66 213 SER A CA 1
ATOM 1690 C C . SER A 1 213 ? 36.490 0.853 -18.011 1.00 46.66 213 SER A C 1
ATOM 1692 O O . SER A 1 213 ? 35.632 1.324 -18.742 1.00 46.66 213 SER A O 1
ATOM 1694 N N . ILE A 1 214 ? 37.299 -0.112 -18.458 1.00 42.03 214 ILE A N 1
ATOM 1695 C CA . ILE A 1 214 ? 37.399 -0.448 -19.888 1.00 42.03 214 ILE A CA 1
ATOM 1696 C C . ILE A 1 214 ? 36.197 -1.279 -20.374 1.00 42.03 214 ILE A C 1
ATOM 1698 O O . ILE A 1 214 ? 35.666 -1.002 -21.446 1.00 42.03 214 ILE A O 1
ATOM 1702 N N . SER A 1 215 ? 35.684 -2.225 -19.584 1.00 42.31 215 SER A N 1
ATOM 1703 C CA . SER A 1 215 ? 34.581 -3.095 -20.033 1.00 42.31 215 SER A CA 1
ATOM 1704 C C . SER A 1 215 ? 33.235 -2.368 -20.144 1.00 42.31 215 SER A C 1
ATOM 1706 O O . SER A 1 215 ? 32.445 -2.669 -21.037 1.00 42.31 215 SER A O 1
ATOM 1708 N N . VAL A 1 216 ? 32.983 -1.375 -19.285 1.00 45.78 216 VAL A N 1
ATOM 1709 C CA . VAL A 1 216 ? 31.744 -0.578 -19.327 1.00 45.78 216 VAL A CA 1
ATOM 1710 C C . VAL A 1 216 ? 31.842 0.533 -20.381 1.00 45.78 216 VAL A C 1
ATOM 1712 O O . VAL A 1 216 ? 30.865 0.808 -21.076 1.00 45.78 216 VAL A O 1
ATOM 1715 N N . PHE A 1 217 ? 33.032 1.108 -20.592 1.00 39.28 217 PHE A N 1
ATOM 1716 C CA . PHE A 1 217 ? 33.250 2.130 -21.623 1.00 39.28 217 PHE A CA 1
ATOM 1717 C C . PHE A 1 217 ? 33.206 1.546 -23.048 1.00 39.28 217 PHE A C 1
ATOM 1719 O O . PHE A 1 217 ? 32.634 2.166 -23.943 1.00 39.28 217 PHE A O 1
ATOM 1726 N N . PHE A 1 218 ? 33.701 0.319 -23.271 1.00 35.06 218 PHE A N 1
ATOM 1727 C CA . PHE A 1 218 ? 33.588 -0.354 -24.577 1.00 35.06 218 PHE A CA 1
ATOM 1728 C C . PHE A 1 218 ? 32.154 -0.782 -24.924 1.00 35.06 218 PHE A C 1
ATOM 1730 O O . PHE A 1 218 ? 31.769 -0.746 -26.097 1.00 35.06 218 PHE A O 1
ATOM 1737 N N . PHE A 1 219 ? 31.332 -1.126 -23.928 1.00 40.44 219 PHE A N 1
ATOM 1738 C CA . PHE A 1 219 ? 29.914 -1.419 -24.165 1.00 40.44 219 PHE A CA 1
ATOM 1739 C C . PHE A 1 219 ? 29.120 -0.156 -24.547 1.00 40.44 219 PHE A C 1
ATOM 1741 O O . PHE A 1 219 ? 28.170 -0.229 -25.325 1.00 40.44 219 PHE A O 1
ATOM 1748 N N . PHE A 1 220 ? 29.549 1.018 -24.067 1.00 37.12 220 PHE A N 1
ATOM 1749 C CA . PHE A 1 220 ? 28.971 2.307 -24.451 1.00 37.12 220 PHE A CA 1
ATOM 1750 C C . PHE A 1 220 ? 29.439 2.791 -25.836 1.00 37.12 220 PHE A C 1
ATOM 1752 O O . PHE A 1 220 ? 28.609 3.236 -26.628 1.00 37.12 220 PHE A O 1
ATOM 1759 N N . ILE A 1 221 ? 30.725 2.656 -26.184 1.00 40.72 221 ILE A N 1
ATOM 1760 C CA . ILE A 1 221 ? 31.244 3.124 -27.487 1.00 40.72 221 ILE A CA 1
ATOM 1761 C C . ILE A 1 221 ? 30.711 2.284 -28.660 1.00 40.72 221 ILE A C 1
ATOM 1763 O O . ILE A 1 221 ? 30.293 2.840 -29.676 1.00 40.72 221 ILE A O 1
ATOM 1767 N N . THR A 1 222 ? 30.611 0.958 -28.512 1.00 35.84 222 THR A N 1
ATOM 1768 C CA . THR A 1 222 ? 30.146 0.076 -29.606 1.00 35.84 222 THR A CA 1
ATOM 1769 C C . THR A 1 222 ? 28.674 0.270 -29.991 1.00 35.84 222 THR A C 1
ATOM 1771 O O . THR A 1 222 ? 28.269 -0.121 -31.089 1.00 35.84 222 THR A O 1
ATOM 1774 N N . ARG A 1 223 ? 27.858 0.900 -29.133 1.00 38.31 223 ARG A N 1
ATOM 1775 C CA . ARG A 1 223 ? 26.444 1.188 -29.429 1.00 38.31 223 ARG A CA 1
ATOM 1776 C C . ARG A 1 223 ? 26.200 2.609 -29.942 1.00 38.31 223 ARG A C 1
ATOM 1778 O O . ARG A 1 223 ? 25.226 2.812 -30.662 1.00 38.31 223 ARG A O 1
ATOM 1785 N N . VAL A 1 224 ? 27.094 3.555 -29.647 1.00 36.62 224 VAL A N 1
ATOM 1786 C CA . VAL A 1 224 ? 27.034 4.926 -30.184 1.00 36.62 224 VAL A CA 1
ATOM 1787 C C . VAL A 1 224 ? 27.481 4.968 -31.653 1.00 36.62 224 VAL A C 1
ATOM 1789 O O . VAL A 1 224 ? 26.866 5.668 -32.455 1.00 36.62 224 VAL A O 1
ATOM 1792 N N . GLU A 1 225 ? 28.449 4.144 -32.069 1.00 31.88 225 GLU A N 1
ATOM 1793 C CA . GLU A 1 225 ? 28.882 4.094 -33.480 1.00 31.88 225 GLU A CA 1
ATOM 1794 C C . GLU A 1 225 ? 27.847 3.475 -34.438 1.00 31.88 225 GLU A C 1
ATOM 1796 O O . GLU A 1 225 ? 27.842 3.799 -35.628 1.00 31.88 225 GLU A O 1
ATOM 1801 N N . ARG A 1 226 ? 26.893 2.667 -33.944 1.00 33.19 226 ARG A N 1
ATOM 1802 C CA . ARG A 1 226 ? 25.777 2.168 -34.776 1.00 33.19 226 ARG A CA 1
ATOM 1803 C C . ARG A 1 226 ? 24.687 3.205 -35.055 1.00 33.19 226 ARG A C 1
ATOM 1805 O O . ARG A 1 226 ? 23.856 2.958 -35.921 1.00 33.19 226 ARG A O 1
ATOM 1812 N N . PHE A 1 227 ? 24.697 4.354 -34.379 1.00 32.75 227 PHE A N 1
ATOM 1813 C CA . PHE A 1 227 ? 23.743 5.441 -34.631 1.00 32.75 227 PHE A CA 1
ATOM 1814 C C . PHE A 1 227 ? 24.260 6.509 -35.613 1.00 32.75 227 PHE A C 1
ATOM 1816 O O . PHE A 1 227 ? 23.495 7.386 -36.001 1.00 32.75 227 PHE A O 1
ATOM 1823 N N . SER A 1 228 ? 25.520 6.430 -36.064 1.00 33.41 228 SER A N 1
ATOM 1824 C CA . SER A 1 228 ? 26.131 7.450 -36.939 1.00 33.41 228 SER A CA 1
ATOM 1825 C C . SER A 1 228 ? 26.235 7.053 -38.426 1.00 33.41 228 SER A C 1
ATOM 1827 O O . SER A 1 228 ? 26.646 7.852 -39.261 1.00 33.41 228 SER A O 1
ATOM 1829 N N . THR A 1 229 ? 25.832 5.840 -38.818 1.00 32.62 229 THR A N 1
ATOM 1830 C CA . THR A 1 229 ? 25.922 5.377 -40.220 1.00 32.62 229 THR A CA 1
ATOM 1831 C C . THR A 1 229 ? 24.583 4.914 -40.783 1.00 32.62 229 THR A C 1
ATOM 1833 O O . THR A 1 229 ? 24.444 3.789 -41.249 1.00 32.62 229 THR A O 1
ATOM 1836 N N . GLN A 1 230 ? 23.573 5.790 -40.792 1.00 32.09 230 GLN A N 1
ATOM 1837 C CA . GLN A 1 230 ? 22.438 5.596 -41.705 1.00 32.09 230 GLN A CA 1
ATOM 1838 C C . GLN A 1 230 ? 21.699 6.883 -4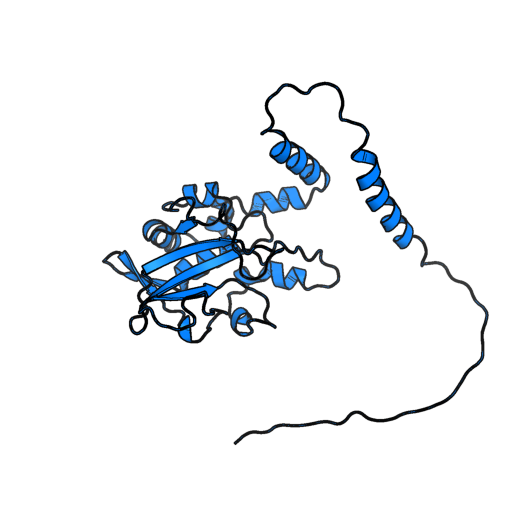2.094 1.00 32.09 230 GLN A C 1
ATOM 1840 O O . GLN A 1 230 ? 20.483 6.900 -42.177 1.00 32.09 230 GLN A O 1
ATOM 1845 N N . TYR A 1 231 ? 22.424 7.961 -42.401 1.00 29.77 231 TYR A N 1
ATOM 1846 C CA . TYR A 1 231 ? 21.884 9.047 -43.229 1.00 29.77 231 TYR A CA 1
ATOM 1847 C C . TYR A 1 231 ? 22.990 9.644 -44.102 1.00 29.77 231 TYR A C 1
ATOM 1849 O O . TYR A 1 231 ? 23.647 10.604 -43.721 1.00 29.77 231 TYR A O 1
ATOM 1857 N N . THR A 1 232 ? 23.218 9.041 -45.273 1.00 28.66 232 THR A N 1
ATOM 1858 C CA . THR A 1 232 ? 23.559 9.722 -46.541 1.00 28.66 232 THR A CA 1
ATOM 1859 C C . THR A 1 232 ? 23.641 8.690 -47.676 1.00 28.66 232 THR A C 1
ATOM 1861 O O . THR A 1 232 ? 24.632 7.998 -47.850 1.00 28.66 232 THR A O 1
ATOM 1864 N N . SER A 1 233 ? 22.519 8.545 -48.389 1.00 29.23 233 SER A N 1
ATOM 1865 C CA . SER A 1 233 ? 22.388 8.495 -49.856 1.00 29.23 233 SER A CA 1
ATOM 1866 C C . SER A 1 233 ? 23.548 7.917 -50.698 1.00 29.23 233 SER A C 1
ATOM 1868 O O . SER A 1 233 ? 24.630 8.492 -50.718 1.00 29.23 233 SER A O 1
ATOM 1870 N N . ILE A 1 234 ? 23.265 6.897 -51.528 1.00 25.30 234 ILE A N 1
ATOM 1871 C CA . ILE A 1 234 ? 23.282 6.954 -53.016 1.00 25.30 234 ILE A CA 1
ATOM 1872 C C . ILE A 1 234 ? 23.289 5.530 -53.631 1.00 25.30 234 ILE A C 1
ATOM 1874 O O . ILE A 1 234 ? 24.198 4.739 -53.426 1.00 25.30 234 ILE A O 1
ATOM 1878 N N . SER A 1 235 ? 22.244 5.275 -54.427 1.00 25.59 235 SER A N 1
ATOM 1879 C CA . SER A 1 235 ? 22.114 4.474 -55.661 1.00 25.59 235 SER A CA 1
ATOM 1880 C C . SER A 1 235 ? 22.906 3.173 -55.935 1.00 25.59 235 SER A C 1
ATOM 1882 O O . SER A 1 235 ? 24.133 3.166 -56.001 1.00 25.59 235 SER A O 1
ATOM 1884 N N . THR A 1 236 ? 22.130 2.216 -56.469 1.00 27.70 236 THR A N 1
ATOM 1885 C CA . THR A 1 236 ? 22.419 1.232 -57.547 1.00 27.70 236 THR A CA 1
ATOM 1886 C C . THR A 1 236 ? 22.610 -0.232 -57.115 1.00 27.70 236 THR A C 1
ATOM 1888 O O . THR A 1 236 ? 23.331 -0.513 -56.169 1.00 27.70 236 THR A O 1
ATOM 1891 N N . PHE A 1 237 ? 22.000 -1.137 -57.909 1.00 24.36 237 PHE A N 1
ATOM 1892 C CA . PHE A 1 237 ? 21.980 -2.619 -57.865 1.00 24.36 237 PHE A CA 1
ATOM 1893 C C . PHE A 1 237 ? 21.047 -3.223 -56.790 1.00 24.36 237 PHE A C 1
ATOM 1895 O O . PHE A 1 237 ? 21.208 -2.949 -55.616 1.00 24.36 237 PHE A O 1
ATOM 1902 N N . CYS A 1 238 ? 20.010 -4.027 -57.060 1.00 24.66 238 CYS A N 1
ATOM 1903 C CA . CYS A 1 238 ? 19.701 -4.937 -58.165 1.00 24.66 238 CYS A CA 1
ATOM 1904 C C . CYS A 1 238 ? 18.185 -4.992 -58.441 1.00 24.66 238 CYS A C 1
ATOM 1906 O O . CYS A 1 238 ? 17.367 -5.169 -57.541 1.00 24.66 238 CYS A O 1
ATOM 1908 N N . THR A 1 239 ? 17.841 -4.937 -59.723 1.00 27.89 239 THR A N 1
ATOM 1909 C CA . THR A 1 239 ? 16.677 -5.582 -60.342 1.00 27.89 239 THR A CA 1
ATOM 1910 C C . THR A 1 239 ? 16.726 -7.107 -60.151 1.00 27.89 239 THR A C 1
ATOM 1912 O O . THR A 1 239 ? 17.818 -7.668 -60.105 1.00 27.89 239 THR A O 1
ATOM 1915 N N . SER A 1 240 ? 15.550 -7.763 -60.190 1.00 25.86 240 SER A N 1
ATOM 1916 C CA . SER A 1 240 ? 15.299 -9.226 -60.128 1.00 25.86 240 SER A CA 1
ATOM 1917 C C . SER A 1 240 ? 15.055 -9.710 -58.688 1.00 25.86 240 SER A C 1
ATOM 1919 O O . SER A 1 240 ? 15.963 -9.707 -57.878 1.00 25.86 240 SER A O 1
ATOM 1921 N N . PHE A 1 241 ? 13.848 -10.063 -58.240 1.00 25.39 241 PHE A N 1
ATOM 1922 C CA . PHE A 1 241 ? 12.943 -11.052 -58.817 1.00 25.39 241 PHE A CA 1
ATOM 1923 C C . PHE A 1 241 ? 11.493 -10.746 -58.391 1.00 25.39 241 PHE A C 1
ATOM 1925 O O . PHE A 1 241 ? 11.200 -10.465 -57.231 1.00 25.39 241 PHE A O 1
ATOM 1932 N N . ARG A 1 242 ? 10.586 -10.787 -59.364 1.00 27.05 242 ARG A N 1
ATOM 1933 C CA . ARG A 1 242 ? 9.134 -10.623 -59.234 1.00 27.05 242 ARG A CA 1
ATOM 1934 C C . ARG A 1 242 ? 8.491 -11.999 -59.017 1.00 27.05 242 ARG A C 1
ATOM 1936 O O . ARG A 1 242 ? 8.991 -12.978 -59.562 1.00 27.05 242 ARG A O 1
ATOM 1943 N N . SER A 1 243 ? 7.291 -12.002 -58.414 1.00 26.80 243 SER A N 1
ATOM 1944 C CA . SER A 1 243 ? 6.310 -13.115 -58.335 1.00 26.80 243 SER A CA 1
ATOM 1945 C C . SER A 1 243 ? 6.586 -14.106 -57.188 1.00 26.80 243 SER A C 1
ATOM 1947 O O . SER A 1 243 ? 7.720 -14.516 -57.020 1.00 26.80 243 SER A O 1
ATOM 1949 N N . ARG A 1 244 ? 5.632 -14.588 -56.378 1.00 28.44 244 ARG A N 1
ATOM 1950 C CA . ARG A 1 244 ? 4.165 -14.758 -56.497 1.00 28.44 244 ARG A CA 1
ATOM 1951 C C . ARG A 1 244 ? 3.706 -15.309 -55.112 1.00 28.44 244 ARG A C 1
ATOM 1953 O O . ARG A 1 244 ? 4.410 -16.167 -54.600 1.00 28.44 244 ARG A O 1
ATOM 1960 N N . HIS A 1 245 ? 2.737 -14.767 -54.366 1.00 28.69 245 HIS A N 1
ATOM 1961 C CA . HIS A 1 245 ? 1.319 -15.195 -54.231 1.00 28.69 245 HIS A CA 1
ATOM 1962 C C . HIS A 1 245 ? 0.868 -14.730 -52.817 1.00 28.69 245 HIS A C 1
ATOM 1964 O O . HIS A 1 245 ? 1.543 -15.058 -51.850 1.00 28.69 245 HIS A O 1
ATOM 1970 N N . PHE A 1 246 ? -0.047 -13.765 -52.643 1.00 28.88 246 PHE A N 1
ATOM 1971 C CA . PHE A 1 246 ? -1.492 -13.948 -52.383 1.00 28.88 246 PHE A CA 1
ATOM 1972 C C . PHE A 1 246 ? -1.900 -15.318 -51.815 1.00 28.88 246 PHE A C 1
ATOM 1974 O O . PHE A 1 246 ? -1.920 -16.282 -52.576 1.00 28.88 246 PHE A O 1
ATOM 1981 N N . ASP A 1 247 ? -2.256 -15.392 -50.522 1.00 27.08 247 ASP A N 1
ATOM 1982 C CA . ASP A 1 247 ? -3.650 -15.616 -50.082 1.00 27.08 247 ASP A CA 1
ATOM 1983 C C . ASP A 1 247 ? -3.820 -15.792 -48.548 1.00 27.08 247 ASP A C 1
ATOM 1985 O O . ASP A 1 247 ? -3.114 -16.570 -47.916 1.00 27.08 247 ASP A O 1
ATOM 1989 N N . ARG A 1 248 ? -4.880 -15.138 -48.037 1.00 28.06 248 ARG A N 1
ATOM 1990 C CA . ARG A 1 248 ? -5.823 -15.545 -46.963 1.00 28.06 248 ARG A CA 1
ATOM 1991 C C . ARG A 1 248 ? -5.453 -15.445 -45.472 1.00 28.06 248 ARG A C 1
ATOM 1993 O O . ARG A 1 248 ? -4.852 -16.336 -44.884 1.00 28.06 248 ARG A O 1
ATOM 2000 N N . CYS A 1 249 ? -6.075 -14.447 -44.835 1.00 27.00 249 CYS A N 1
ATOM 2001 C CA . CYS A 1 249 ? -6.673 -14.550 -43.497 1.00 27.00 249 CYS A CA 1
ATOM 2002 C C . CYS A 1 249 ? -7.963 -15.394 -43.530 1.00 27.00 249 CYS A C 1
ATOM 2004 O O . CYS A 1 249 ? -8.661 -15.391 -44.550 1.00 27.00 249 CYS A O 1
ATOM 2006 N N . PRO A 1 250 ? -8.374 -15.966 -42.385 1.00 35.47 250 PRO A N 1
ATOM 2007 C CA . PRO A 1 250 ? -9.790 -16.008 -42.049 1.00 35.47 250 PRO A CA 1
ATOM 2008 C C . PRO A 1 250 ? -10.105 -15.414 -40.667 1.00 35.47 250 PRO A C 1
ATOM 2010 O O . PRO A 1 250 ? -9.441 -15.683 -39.669 1.00 35.47 250 PRO A O 1
ATOM 2013 N N . HIS A 1 251 ? -11.175 -14.618 -40.682 1.00 29.59 251 HIS A N 1
ATOM 2014 C CA . HIS A 1 251 ? -12.075 -14.270 -39.583 1.00 29.59 251 HIS A CA 1
ATOM 2015 C C . HIS A 1 251 ? -12.492 -15.482 -38.743 1.00 29.59 251 HIS A C 1
ATOM 2017 O O . HIS A 1 251 ? -12.813 -16.515 -39.329 1.00 29.59 251 HIS A O 1
ATOM 2023 N N . ILE A 1 252 ? -12.669 -15.287 -37.429 1.00 32.19 252 ILE A N 1
ATOM 2024 C CA . ILE A 1 252 ? -13.766 -15.909 -36.668 1.00 32.19 252 ILE A CA 1
ATOM 2025 C C . ILE A 1 252 ? -14.336 -14.873 -35.690 1.00 32.19 252 ILE A C 1
ATOM 2027 O O . ILE A 1 252 ? -13.648 -14.407 -34.783 1.00 32.19 252 ILE A O 1
ATOM 2031 N N . ASP A 1 253 ? -15.604 -14.537 -35.923 1.00 30.00 253 ASP A N 1
ATOM 2032 C CA . ASP A 1 253 ? -16.518 -13.837 -35.028 1.00 30.00 253 ASP A CA 1
ATOM 2033 C C . ASP A 1 253 ? -17.038 -14.794 -33.942 1.00 30.00 253 ASP A C 1
ATOM 2035 O O . ASP A 1 253 ? -17.376 -15.939 -34.242 1.00 30.00 253 ASP A O 1
ATOM 2039 N N . CYS A 1 254 ? -17.206 -14.303 -32.713 1.00 28.56 254 CYS A N 1
ATOM 2040 C CA . CYS A 1 254 ? -18.064 -14.928 -31.703 1.00 28.56 254 CYS A CA 1
ATOM 2041 C C . CYS A 1 254 ? -19.009 -13.865 -31.122 1.00 28.56 254 CYS A C 1
ATOM 2043 O O . CYS A 1 254 ? -18.584 -12.971 -30.393 1.00 28.56 254 CYS A O 1
ATOM 2045 N N . LEU A 1 255 ? -20.295 -13.978 -31.466 1.00 29.03 255 LEU A N 1
ATOM 2046 C CA . LEU A 1 255 ? -21.434 -13.345 -30.787 1.00 29.03 255 LEU A CA 1
ATOM 2047 C C . LEU A 1 255 ? -22.046 -14.340 -29.769 1.00 29.03 255 LEU A C 1
ATOM 2049 O O . LEU A 1 255 ? -21.796 -15.542 -29.883 1.00 29.03 255 LEU A O 1
ATOM 2053 N N . PRO A 1 256 ? -22.825 -13.860 -28.779 1.00 45.66 256 PRO A N 1
ATOM 2054 C CA . PRO A 1 256 ? -23.099 -14.567 -27.530 1.00 45.66 256 PRO A CA 1
ATOM 2055 C C . PRO A 1 256 ? -24.428 -15.337 -27.523 1.00 45.66 256 PRO A C 1
ATOM 2057 O O . PRO A 1 256 ? -25.325 -15.068 -28.325 1.00 45.66 256 PRO A O 1
ATOM 2060 N N . ALA A 1 257 ? -24.565 -16.223 -26.533 1.00 40.09 257 ALA A N 1
ATOM 2061 C CA . ALA A 1 257 ? -25.823 -16.660 -25.929 1.00 40.09 257 ALA A CA 1
ATOM 2062 C C . ALA A 1 257 ? -25.590 -16.904 -24.432 1.00 40.09 257 ALA A C 1
ATOM 2064 O O . ALA A 1 257 ? -24.494 -17.414 -24.101 1.00 40.09 257 ALA A O 1
#

pLDDT: mean 72.89, std 26.32, range [24.36, 98.69]

Organism: NCBI:txid586833

Sequence (257 aa):
MVQCQLSTLEHLQSSGFGRPPPRHGLQLLFWFAKHCVTLEFNNSLVSDCQPENGCYGFHLFGNIEELLPLAYYLVGNLNTETYPASANLPAYVTEYYRLSNNPDSVTTLYDNLDRIIISLRVGTRVVETVYVTEHDMFVSGRFSPDNTHEVSPALIRALQSPELDLSTFLTHMGYYQGMQVARNPSAIAQWFFGTVFQGLPCSCSLMFPLYISISVFFFFITRVERFSTQYTSISTFCTSFRSRHFDRCPHIDCLPA

Foldseek 3Di:
DAQEEDQALVSVLVLQFQDAPPALQLVVLLCCLAPAWDQDPVRWIAGPQPLVVCALNKDWQPVPVVPDQKTKIKHQQCPCVVRVNVVVPDCSSCVVVVVLPPPPHVNDLRHRFKMKMFIARPPGRTTPWIKIWGHDSVDPSDTDNSSIHTYGSNHSVVSNPPPDDPVNSCVSSVRCVSVVQVVPVVSVVVVVVVPVPPPDDPDPPDDDDDPPVVVVVVVVVVVVVVVPPDDDDDDDDDDDDDDDDDDDDDDDDDDDD

Radius of gyration: 24.6 Å; chains: 1; bounding box: 72×42×77 Å